Protein AF-A0A7V7MNS9-F1 (afdb_monomer_lite)

Radius of gyration: 26.54 Å; chains: 1; bounding box: 50×51×73 Å

Secondary structure (DSSP, 8-state):
--EEEEESS--HHHHHHHHHHHHHTTTS--EEEEE-TT---TT--TT-EEBS--GGGTSB--EE-TTS-EE-HHHHHHHH-S-TT--HHHHHHHHHHHHHHHHHHHHHHHHSSGGGG---GGG-TTHHHHHHHHHHHH-SSHHHHHHHHHHHHHHHHHHHHHHHHHHHHHHH--EETTTEEEES---STTHHHHHHHTT-SEEEEEETTEEEEEE-SS----HHHHHTTT---TT-EE-TTSSEEEE-BTTB--SS--SS-HHHHHHHHHHHHHHHHHHHHHHHHHHTT-

Foldseek 3Di:
DAEEEEEPPDALLQLVQVLLVCVLPVVDDYHYDYDHLPAQCPVHDPRYEYACHCNVVRYQHWDADPVRQIFGSNRCCLPPVRDPPDDPVRNVLVCQQCVVVRVLRSCCVRPVDNPPVPPDCPPCSVPLRVVLVVLVVVDPDVVSSSVVSSVVSVVSSVVSVLVVVLLVVLVVWDDDPQAETEEADDPRPCNVVNVVVVPHQKYWYHHPQKTWIFGDPPDQDALCVQPVVPDPDPQWDGDPSRGMIMNADPVGGHPHHDPDDSVNSRVSNVVSVVVVVVVVVVVVVVVVVD

pLDDT: mean 88.64, std 13.24, range [38.62, 98.25]

Sequence (290 aa):
MPNLYTHLDLDVDAAASIWLWQYLYSSQDWNVQLVPATWPGEEMRNDDMAIELEAEGKGIRARRNPDGTILSCFRIILNEWMPRDLNRLEHDRIYRMVGPIADLLDAQRRDGNLSRLGFPPRYGIYGLSGTFLALKKTAESETELLLEFERILDGFLHLAELSTEVHRLAEEVQFLGHQVAIISDQDNPGLHRAIFRRGAKFLVFKDGNNLGVLREARERKHLGELLSPRIEEEGWFFHPRGHLAARGTRRAPARTESRYTPLQLAEILQGALEEHVEEADYEVRSFIRH

Structure (mmCIF, N/CA/C/O backbone):
data_AF-A0A7V7MNS9-F1
#
_entry.id   AF-A0A7V7MNS9-F1
#
loop_
_atom_site.group_PDB
_atom_site.id
_atom_site.type_symbol
_atom_site.label_atom_id
_atom_site.label_alt_id
_atom_site.label_comp_id
_atom_site.label_asym_id
_atom_site.label_entity_id
_atom_site.label_seq_id
_atom_site.pdbx_PDB_ins_code
_atom_site.Cartn_x
_atom_site.Cartn_y
_atom_site.Cartn_z
_atom_site.occupancy
_atom_site.B_iso_or_equiv
_atom_site.auth_seq_id
_atom_site.auth_comp_id
_atom_site.auth_asym_id
_atom_site.auth_atom_id
_atom_site.pdbx_PDB_model_num
ATOM 1 N N . MET A 1 1 ? 10.034 -17.471 -26.516 1.00 86.50 1 MET A N 1
ATOM 2 C CA . MET A 1 1 ? 10.218 -16.615 -25.336 1.00 86.50 1 MET A CA 1
ATOM 3 C C . MET A 1 1 ? 10.704 -15.267 -25.837 1.00 86.50 1 MET A C 1
ATOM 5 O O . MET A 1 1 ? 11.767 -15.259 -26.461 1.00 86.50 1 MET A O 1
ATOM 9 N N . PRO A 1 2 ? 9.895 -14.202 -25.740 1.00 95.06 2 PRO A N 1
ATOM 10 C CA . PRO A 1 2 ? 10.339 -12.841 -26.026 1.00 95.06 2 PRO A CA 1
ATOM 11 C C . PRO A 1 2 ? 11.401 -12.384 -25.013 1.00 95.06 2 PRO A C 1
ATOM 13 O O . PRO A 1 2 ? 11.449 -12.868 -23.879 1.00 95.06 2 PRO A O 1
ATOM 16 N N . ASN A 1 3 ? 12.281 -11.483 -25.442 1.00 97.00 3 ASN A N 1
ATOM 17 C CA . ASN A 1 3 ? 13.319 -10.886 -24.609 1.00 97.00 3 ASN A CA 1
ATOM 18 C C . ASN A 1 3 ? 12.883 -9.502 -24.121 1.00 97.00 3 ASN A C 1
ATOM 20 O O . ASN A 1 3 ? 12.277 -8.726 -24.862 1.00 97.00 3 ASN A O 1
ATOM 24 N N . LEU A 1 4 ? 13.256 -9.181 -22.886 1.00 97.19 4 LEU A N 1
ATOM 25 C CA . LEU A 1 4 ? 13.114 -7.859 -22.299 1.00 97.19 4 LEU A CA 1
ATOM 26 C C . LEU A 1 4 ? 14.505 -7.287 -22.029 1.00 97.19 4 LEU A C 1
ATOM 28 O O . LEU A 1 4 ? 15.204 -7.710 -21.112 1.00 97.19 4 LEU A O 1
ATOM 32 N N . TYR A 1 5 ? 14.926 -6.346 -22.861 1.00 97.88 5 TYR A N 1
ATOM 33 C CA . TYR A 1 5 ? 16.234 -5.716 -22.782 1.00 97.88 5 TYR A CA 1
ATOM 34 C C . TYR A 1 5 ? 16.204 -4.525 -21.827 1.00 97.88 5 TYR A C 1
ATOM 36 O O . TYR A 1 5 ? 15.281 -3.718 -21.866 1.00 97.88 5 TYR A O 1
ATOM 44 N N . THR A 1 6 ? 17.230 -4.374 -21.001 1.00 97.81 6 THR A N 1
ATOM 45 C CA . THR A 1 6 ? 17.409 -3.215 -20.117 1.00 97.81 6 THR A CA 1
ATOM 46 C C . THR A 1 6 ? 18.898 -2.937 -19.908 1.00 97.81 6 THR A C 1
ATOM 48 O O . THR A 1 6 ? 19.746 -3.732 -20.323 1.00 97.81 6 THR A O 1
ATOM 51 N N . HIS A 1 7 ? 19.254 -1.794 -19.327 1.00 96.69 7 HIS A N 1
ATOM 52 C CA . HIS A 1 7 ? 20.656 -1.414 -19.216 1.00 96.69 7 HIS A CA 1
ATOM 53 C C . HIS A 1 7 ? 21.405 -2.194 -18.119 1.00 96.69 7 HIS A C 1
ATOM 55 O O . HIS A 1 7 ? 20.856 -2.548 -17.077 1.00 96.69 7 HIS A O 1
ATOM 61 N N . LEU A 1 8 ? 22.705 -2.408 -18.335 1.00 94.38 8 LEU A N 1
ATOM 62 C CA . LEU A 1 8 ? 23.656 -2.785 -17.288 1.00 94.38 8 LEU A CA 1
ATOM 63 C C . LEU A 1 8 ? 23.651 -1.726 -16.174 1.00 94.38 8 LEU A C 1
ATOM 65 O O . LEU A 1 8 ? 23.449 -0.544 -16.453 1.00 94.38 8 LEU A O 1
ATOM 69 N N . ASP A 1 9 ? 23.936 -2.141 -14.936 1.00 92.88 9 ASP A N 1
ATOM 70 C CA . ASP A 1 9 ? 23.881 -1.291 -13.735 1.00 92.88 9 ASP A CA 1
ATOM 71 C C . ASP A 1 9 ? 22.453 -0.816 -13.401 1.00 92.88 9 ASP A C 1
ATOM 73 O O . ASP A 1 9 ? 22.198 0.378 -13.261 1.00 92.88 9 ASP A O 1
ATOM 77 N N . LEU A 1 10 ? 21.524 -1.768 -13.248 1.00 95.44 10 LEU A N 1
ATOM 78 C CA . LEU A 1 10 ? 20.095 -1.531 -12.997 1.00 95.44 10 LEU A CA 1
ATOM 79 C C . LEU A 1 10 ? 19.839 -0.445 -11.946 1.00 95.44 10 LEU A C 1
ATOM 81 O O . LEU A 1 10 ? 20.392 -0.490 -10.841 1.00 95.44 10 LEU A O 1
ATOM 85 N N . ASP A 1 11 ? 18.968 0.507 -12.264 1.00 93.75 11 ASP A N 1
ATOM 86 C CA . ASP A 1 11 ? 18.413 1.428 -11.281 1.00 93.75 11 ASP A CA 1
ATOM 87 C C . ASP A 1 11 ? 16.990 1.015 -10.870 1.00 93.75 11 ASP A C 1
ATOM 89 O O . ASP A 1 11 ? 16.413 0.053 -11.383 1.00 93.75 11 ASP A O 1
ATOM 93 N N . VAL A 1 12 ? 16.435 1.726 -9.888 1.00 94.06 12 VAL A N 1
ATOM 94 C CA . VAL A 1 12 ? 15.109 1.415 -9.341 1.00 94.06 12 VAL A CA 1
ATOM 95 C C . VAL A 1 12 ? 13.988 1.605 -10.373 1.00 94.06 12 VAL A C 1
ATOM 97 O O . VAL A 1 12 ? 12.980 0.909 -10.295 1.00 94.06 12 VAL A O 1
ATOM 100 N N . ASP A 1 13 ? 14.149 2.522 -11.334 1.00 95.31 13 ASP A N 1
ATOM 101 C CA . ASP A 1 13 ? 13.153 2.786 -12.377 1.00 95.31 13 ASP A CA 1
ATOM 102 C C . ASP A 1 13 ? 13.175 1.667 -13.420 1.00 95.31 13 ASP A C 1
ATOM 104 O O . ASP A 1 13 ? 12.124 1.116 -13.743 1.00 95.31 13 ASP A O 1
ATOM 108 N N . ALA A 1 14 ? 14.365 1.251 -13.863 1.00 97.00 14 ALA A N 1
ATOM 109 C CA . ALA A 1 14 ? 14.544 0.100 -14.740 1.00 97.00 14 ALA A CA 1
ATOM 110 C C . ALA A 1 14 ? 13.952 -1.171 -14.113 1.00 97.00 14 ALA A C 1
ATOM 112 O O . ALA A 1 14 ? 13.082 -1.800 -14.712 1.00 97.00 14 ALA A O 1
ATOM 113 N N . ALA A 1 15 ? 14.334 -1.503 -12.875 1.00 97.38 15 ALA A N 1
ATOM 114 C CA . ALA A 1 15 ? 13.847 -2.700 -12.189 1.00 97.38 15 ALA A CA 1
ATOM 115 C C . ALA A 1 15 ? 12.322 -2.689 -11.974 1.00 97.38 15 ALA A C 1
ATOM 117 O O . ALA A 1 15 ? 11.645 -3.676 -12.260 1.00 97.38 15 ALA A O 1
ATOM 118 N N . ALA A 1 16 ? 11.753 -1.561 -11.536 1.00 97.12 16 ALA A N 1
ATOM 119 C CA . ALA A 1 16 ? 10.305 -1.440 -11.377 1.00 97.12 16 ALA A CA 1
ATOM 120 C C . ALA A 1 16 ? 9.562 -1.502 -12.722 1.00 97.12 16 ALA A C 1
ATOM 122 O O . ALA A 1 16 ? 8.454 -2.032 -12.791 1.00 97.12 16 ALA A O 1
ATOM 123 N N . SER A 1 17 ? 10.153 -0.966 -13.791 1.00 98.12 17 SER A N 1
ATOM 124 C CA . SER A 1 17 ? 9.568 -0.982 -15.134 1.00 98.12 17 SER A CA 1
ATOM 125 C C . SER A 1 17 ? 9.550 -2.386 -15.740 1.00 98.12 17 SER A C 1
ATOM 127 O O . SER A 1 17 ? 8.572 -2.744 -16.394 1.00 98.12 17 SER A O 1
ATOM 129 N N . ILE A 1 18 ? 10.588 -3.192 -15.485 1.00 97.88 18 ILE A N 1
ATOM 130 C CA . ILE A 1 18 ? 10.636 -4.618 -15.849 1.00 97.88 18 ILE A CA 1
ATOM 131 C C . ILE A 1 18 ? 9.490 -5.366 -15.163 1.00 97.88 18 ILE A C 1
ATOM 133 O O . ILE A 1 18 ? 8.687 -6.001 -15.847 1.00 97.88 18 ILE A O 1
ATOM 137 N N . TRP A 1 19 ? 9.358 -5.199 -13.842 1.00 97.50 19 TRP A N 1
ATOM 138 C CA . TRP A 1 19 ? 8.269 -5.800 -13.068 1.00 97.50 19 TRP A CA 1
ATOM 139 C C . TRP A 1 19 ? 6.892 -5.387 -13.600 1.00 97.50 19 TRP A C 1
ATOM 141 O O . TRP A 1 19 ? 6.035 -6.238 -13.825 1.00 97.50 19 TRP A O 1
ATOM 151 N N . LEU A 1 20 ? 6.670 -4.091 -13.861 1.00 97.75 20 LEU A N 1
ATOM 152 C CA . LEU A 1 20 ? 5.386 -3.612 -14.381 1.00 97.75 20 LEU A CA 1
ATOM 153 C C . LEU A 1 20 ? 5.070 -4.232 -15.744 1.00 97.75 20 LEU A C 1
ATOM 155 O O . LEU A 1 20 ? 3.927 -4.611 -15.997 1.00 97.75 20 LEU A O 1
ATOM 159 N N . TRP A 1 21 ? 6.070 -4.339 -16.618 1.00 97.69 21 TRP A N 1
ATOM 160 C CA . TRP A 1 21 ? 5.899 -4.963 -17.922 1.00 97.69 21 TRP A CA 1
ATOM 161 C C . TRP A 1 21 ? 5.505 -6.436 -17.786 1.00 97.69 21 TRP A C 1
ATOM 163 O O . TRP A 1 21 ? 4.497 -6.860 -18.350 1.00 97.69 21 TRP A O 1
ATOM 173 N N . GLN A 1 22 ? 6.241 -7.206 -16.987 1.00 95.81 22 GLN A N 1
ATOM 174 C CA . GLN A 1 22 ? 5.926 -8.613 -16.731 1.00 95.81 22 GLN A CA 1
ATOM 175 C C . GLN A 1 22 ? 4.551 -8.783 -16.075 1.00 95.81 22 GLN A C 1
ATOM 177 O O . GLN A 1 22 ? 3.816 -9.695 -16.437 1.00 95.81 22 GLN A O 1
ATOM 182 N N . TYR A 1 23 ? 4.159 -7.883 -15.172 1.00 94.81 23 TYR A N 1
ATOM 183 C CA . TYR A 1 23 ? 2.835 -7.886 -14.556 1.00 94.81 23 TYR A CA 1
ATOM 184 C C . TYR A 1 23 ? 1.716 -7.671 -15.592 1.00 94.81 23 TYR A C 1
ATOM 186 O O . TYR A 1 23 ? 0.759 -8.448 -15.650 1.00 94.81 23 TYR A O 1
ATOM 194 N N . LEU A 1 24 ? 1.849 -6.651 -16.449 1.00 95.12 24 LEU A N 1
ATOM 195 C CA . LEU A 1 24 ? 0.867 -6.326 -17.493 1.00 95.12 24 LEU A CA 1
ATOM 196 C C . LEU A 1 24 ? 0.778 -7.402 -18.584 1.00 95.12 24 LEU A C 1
ATOM 198 O O . LEU A 1 24 ? -0.301 -7.648 -19.118 1.00 95.12 24 LEU A O 1
ATOM 202 N N . TYR A 1 25 ? 1.901 -8.047 -18.899 1.00 94.69 25 TYR A N 1
ATOM 203 C CA . TYR A 1 25 ? 2.032 -9.033 -19.971 1.00 94.69 25 TYR A CA 1
ATOM 204 C C . TYR A 1 25 ? 2.322 -10.445 -19.440 1.00 94.69 25 TYR A C 1
ATOM 206 O O . TYR A 1 25 ? 2.969 -11.238 -20.120 1.00 94.69 25 TYR A O 1
ATOM 214 N N . SER A 1 26 ? 1.799 -10.778 -18.256 1.00 88.06 26 SER A N 1
ATOM 215 C CA . SER A 1 26 ? 2.077 -12.017 -17.497 1.00 88.06 26 SER A CA 1
ATOM 216 C C . SER A 1 26 ? 1.737 -13.329 -18.210 1.00 88.06 26 SER A C 1
ATOM 218 O O . SER A 1 26 ? 2.199 -14.396 -17.815 1.00 88.06 26 SER A O 1
ATOM 220 N N . SER A 1 27 ? 0.949 -13.271 -19.286 1.00 82.31 27 SER A N 1
ATOM 221 C CA . SER A 1 27 ? 0.712 -14.418 -20.174 1.00 82.31 27 SER A CA 1
ATOM 222 C C . SER A 1 27 ? 1.949 -14.843 -20.980 1.00 82.31 27 SER A C 1
ATOM 224 O O . SER A 1 27 ? 1.953 -15.923 -21.572 1.00 82.31 27 SER A O 1
ATOM 226 N N . GLN A 1 28 ? 2.984 -14.002 -21.021 1.00 83.94 28 GLN A N 1
ATOM 227 C CA . GLN A 1 28 ? 4.230 -14.240 -21.731 1.00 83.94 28 GLN A CA 1
ATOM 228 C C . GLN A 1 28 ? 5.366 -14.442 -20.732 1.00 83.94 28 GLN A C 1
ATOM 230 O O . GLN A 1 28 ? 5.512 -13.688 -19.773 1.00 83.94 28 GLN A O 1
ATOM 235 N N . ASP A 1 29 ? 6.191 -15.451 -20.989 1.00 90.06 29 ASP A N 1
ATOM 236 C CA . ASP A 1 29 ? 7.439 -15.649 -20.260 1.00 90.06 29 ASP A CA 1
ATOM 237 C C . ASP A 1 29 ? 8.503 -14.721 -20.867 1.00 90.06 29 ASP A C 1
ATOM 239 O O . ASP A 1 29 ? 8.794 -14.817 -22.064 1.00 90.06 29 ASP A O 1
ATOM 243 N N . TRP A 1 30 ? 9.018 -13.776 -20.081 1.00 94.56 30 TRP A N 1
ATOM 244 C CA . TRP A 1 30 ? 9.956 -12.751 -20.546 1.00 94.56 30 TRP A CA 1
ATOM 245 C C . TRP A 1 30 ? 11.368 -13.071 -20.083 1.00 94.56 30 TRP A C 1
ATOM 247 O O . TRP A 1 30 ? 11.648 -13.145 -18.889 1.00 94.56 30 TRP A O 1
ATOM 257 N N . ASN A 1 31 ? 12.287 -13.173 -21.037 1.00 95.38 31 ASN A N 1
ATOM 258 C CA . ASN A 1 31 ? 13.701 -13.341 -20.743 1.00 95.38 31 ASN A CA 1
ATOM 259 C C . ASN A 1 31 ? 14.386 -11.982 -20.574 1.00 95.38 31 ASN A C 1
ATOM 261 O O . ASN A 1 31 ? 14.599 -11.279 -21.563 1.00 95.38 31 ASN A O 1
ATOM 265 N N . VAL A 1 32 ? 14.762 -11.609 -19.352 1.00 96.69 32 VAL A N 1
ATOM 266 C CA . VAL A 1 32 ? 15.452 -10.331 -19.119 1.00 96.69 32 VAL A CA 1
ATOM 267 C C . VAL A 1 32 ? 16.900 -10.413 -19.610 1.00 96.69 32 VAL A C 1
ATOM 269 O O . VAL A 1 32 ? 17.634 -11.337 -19.261 1.00 96.69 32 VAL A O 1
ATOM 272 N N . GLN A 1 33 ? 17.315 -9.456 -20.439 1.00 97.06 33 GLN A N 1
ATOM 273 C CA . GLN A 1 33 ? 18.655 -9.363 -21.019 1.00 97.06 33 GLN A CA 1
ATOM 274 C C . GLN A 1 33 ? 19.278 -8.006 -20.684 1.00 97.06 33 GLN A C 1
ATOM 276 O O . GLN A 1 33 ? 18.722 -6.955 -21.001 1.00 97.06 33 GLN A O 1
ATOM 281 N N . LEU A 1 34 ? 20.453 -8.022 -20.054 1.00 96.62 34 LEU A N 1
ATOM 282 C CA . LEU A 1 34 ? 21.172 -6.799 -19.703 1.00 96.62 34 LEU A CA 1
ATOM 283 C C . LEU A 1 34 ? 22.148 -6.420 -20.812 1.00 96.62 34 LEU A C 1
ATOM 285 O O . LEU A 1 34 ? 22.998 -7.217 -21.206 1.00 96.62 34 LEU A O 1
ATOM 289 N N . VAL A 1 35 ? 22.052 -5.184 -21.285 1.00 97.12 35 VAL A N 1
ATOM 290 C CA . VAL A 1 35 ? 22.873 -4.647 -22.376 1.00 97.12 35 VAL A CA 1
ATOM 291 C C . VAL A 1 35 ? 23.467 -3.293 -21.990 1.00 97.12 35 VAL A C 1
ATOM 293 O O . VAL A 1 35 ? 22.966 -2.632 -21.083 1.00 97.12 35 VAL A O 1
ATOM 296 N N . PRO A 1 36 ? 24.549 -2.818 -22.627 1.00 96.56 36 PRO A N 1
ATOM 297 C CA . PRO A 1 36 ? 25.032 -1.461 -22.387 1.00 96.56 36 PRO A CA 1
ATOM 298 C C . PRO A 1 36 ? 23.930 -0.416 -22.612 1.00 96.56 36 PRO A C 1
ATOM 300 O O . PRO A 1 36 ? 23.140 -0.538 -23.542 1.00 96.56 36 PRO A O 1
ATOM 303 N N . ALA A 1 37 ? 23.915 0.664 -21.825 1.00 94.38 37 ALA A N 1
ATOM 304 C CA . ALA A 1 37 ? 22.921 1.739 -21.974 1.00 94.38 37 ALA A CA 1
ATOM 305 C C . ALA A 1 37 ? 22.940 2.425 -23.361 1.00 94.38 37 ALA A C 1
ATOM 307 O O . ALA A 1 37 ? 21.996 3.119 -23.732 1.00 94.38 37 ALA A O 1
ATOM 308 N N . THR A 1 38 ? 24.026 2.248 -24.121 1.00 94.88 38 THR A N 1
ATOM 309 C CA . THR A 1 38 ? 24.204 2.738 -25.496 1.00 94.88 38 THR A CA 1
ATOM 310 C C . THR A 1 38 ? 23.841 1.704 -26.563 1.00 94.88 38 THR A C 1
ATOM 312 O O . THR A 1 38 ? 24.161 1.908 -27.731 1.00 94.88 38 THR A O 1
ATOM 315 N N . TRP A 1 39 ? 23.260 0.566 -26.185 1.00 96.31 39 TRP A N 1
ATOM 316 C CA . TRP A 1 39 ? 22.928 -0.504 -27.117 1.00 96.31 39 TRP A CA 1
ATOM 317 C C . TRP A 1 39 ? 21.851 -0.056 -28.128 1.00 96.31 39 TRP A C 1
ATOM 319 O O . TRP A 1 39 ? 20.804 0.450 -27.711 1.00 96.31 39 TRP A O 1
ATOM 329 N N . PRO A 1 40 ? 22.081 -0.234 -29.445 1.00 95.75 40 PRO A N 1
ATOM 330 C CA . PRO A 1 40 ? 21.202 0.292 -30.495 1.00 95.75 40 PRO A CA 1
ATOM 331 C C . PRO A 1 40 ? 19.980 -0.588 -30.810 1.00 95.75 40 PRO A C 1
ATOM 333 O O . PRO A 1 40 ? 19.136 -0.200 -31.610 1.00 95.75 40 PRO A O 1
ATOM 336 N N . GLY A 1 41 ? 19.845 -1.772 -30.203 1.00 95.56 41 GLY A N 1
ATOM 337 C CA . GLY A 1 41 ? 18.707 -2.659 -30.476 1.00 95.56 41 GLY A CA 1
ATOM 338 C C . GLY A 1 41 ? 18.841 -3.491 -31.756 1.00 95.56 41 GLY A C 1
ATOM 339 O O . GLY A 1 41 ? 17.836 -3.778 -32.409 1.00 95.56 41 GLY A O 1
ATOM 340 N N . GLU A 1 42 ? 20.067 -3.846 -32.151 1.00 91.62 42 GLU A N 1
ATOM 341 C CA . GLU A 1 42 ? 20.356 -4.631 -33.366 1.00 91.62 42 GLU A CA 1
ATOM 342 C C . GLU A 1 42 ? 19.786 -6.059 -33.317 1.00 91.62 42 GLU A C 1
ATOM 344 O O . GLU A 1 42 ? 19.337 -6.574 -34.338 1.00 91.62 42 GLU A O 1
ATOM 349 N N . GLU A 1 43 ? 19.750 -6.681 -32.135 1.00 90.94 43 GLU A N 1
ATOM 350 C CA . GLU A 1 43 ? 19.296 -8.070 -31.947 1.00 90.94 43 GLU A CA 1
ATOM 351 C C . GLU A 1 43 ? 17.803 -8.186 -31.591 1.00 90.94 43 GLU A C 1
ATOM 353 O O . GLU A 1 43 ? 17.299 -9.294 -31.409 1.00 90.94 43 GLU A O 1
ATOM 358 N N . MET A 1 44 ? 17.085 -7.059 -31.494 1.00 96.31 44 MET A N 1
ATOM 359 C CA . MET A 1 44 ? 15.665 -7.057 -31.132 1.00 96.31 44 MET A CA 1
ATOM 360 C C . MET A 1 44 ? 14.806 -7.668 -32.236 1.00 96.31 44 MET A C 1
ATOM 362 O O . MET A 1 44 ? 14.806 -7.206 -33.381 1.00 96.31 44 MET A O 1
ATOM 366 N N . ARG A 1 45 ? 13.999 -8.658 -31.862 1.00 95.50 45 ARG A N 1
ATOM 367 C CA . ARG A 1 45 ? 12.886 -9.161 -32.670 1.00 95.50 45 ARG A CA 1
ATOM 368 C C . ARG A 1 45 ? 11.641 -8.298 -32.464 1.00 95.50 45 ARG A C 1
ATOM 370 O O . ARG A 1 45 ? 11.579 -7.462 -31.569 1.00 95.50 45 ARG A O 1
ATOM 377 N N . ASN A 1 46 ? 10.624 -8.523 -33.294 1.00 92.19 46 ASN A N 1
ATOM 378 C CA . ASN A 1 46 ? 9.374 -7.753 -33.263 1.00 92.19 46 ASN A CA 1
ATOM 379 C C . ASN A 1 46 ? 8.550 -7.951 -31.979 1.00 92.19 46 ASN A C 1
ATOM 381 O O . ASN A 1 46 ? 7.704 -7.118 -31.675 1.00 92.19 46 ASN A O 1
ATOM 385 N N . ASP A 1 47 ? 8.743 -9.071 -31.286 1.00 93.50 47 ASP A N 1
A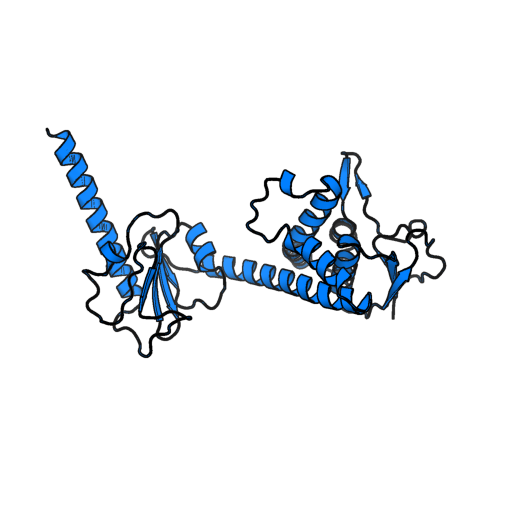TOM 386 C CA . ASP A 1 47 ? 8.088 -9.424 -30.026 1.00 93.50 47 ASP A CA 1
ATOM 387 C C . ASP A 1 47 ? 8.951 -9.120 -28.792 1.00 93.50 47 ASP A C 1
ATOM 389 O O . ASP A 1 47 ? 8.487 -9.296 -27.668 1.00 93.50 47 ASP A O 1
ATOM 393 N N . ASP A 1 48 ? 10.184 -8.650 -28.989 1.00 96.81 48 ASP A N 1
ATOM 394 C CA . ASP A 1 48 ? 11.053 -8.220 -27.901 1.00 96.81 48 ASP A CA 1
ATOM 395 C C . ASP A 1 48 ? 10.729 -6.775 -27.482 1.00 96.81 48 ASP A C 1
ATOM 397 O O . ASP A 1 48 ? 10.180 -5.984 -28.253 1.00 96.81 48 ASP A O 1
ATOM 401 N N . MET A 1 49 ? 11.111 -6.406 -26.260 1.00 97.38 49 MET A N 1
ATOM 402 C CA . MET A 1 49 ? 10.930 -5.051 -25.736 1.00 97.38 49 MET A CA 1
ATOM 403 C C . MET A 1 49 ? 12.219 -4.530 -25.105 1.00 97.38 49 MET A C 1
ATOM 405 O O . MET A 1 49 ? 12.950 -5.293 -24.482 1.00 97.38 49 MET A O 1
ATOM 409 N N . ALA A 1 50 ? 12.497 -3.233 -25.245 1.00 98.00 50 ALA A N 1
ATOM 410 C CA . ALA A 1 50 ? 13.592 -2.564 -24.546 1.00 98.00 50 ALA A CA 1
ATOM 411 C C . ALA A 1 50 ? 13.023 -1.564 -23.527 1.00 98.00 50 ALA A C 1
ATOM 413 O O . ALA A 1 50 ? 12.261 -0.673 -23.892 1.00 98.00 50 ALA A O 1
ATOM 414 N N . ILE A 1 51 ? 13.383 -1.730 -22.255 1.00 97.62 51 ILE A N 1
ATOM 415 C CA . ILE A 1 51 ? 12.862 -0.995 -21.099 1.00 97.62 51 ILE A CA 1
ATOM 416 C C . ILE A 1 51 ? 13.981 -0.182 -20.444 1.00 97.62 51 ILE A C 1
ATOM 418 O O . ILE A 1 51 ? 15.056 -0.698 -20.130 1.00 97.62 51 ILE A O 1
ATOM 422 N N . GLU A 1 52 ? 13.697 1.099 -20.223 1.00 96.56 52 GLU A N 1
ATOM 423 C CA . GLU A 1 52 ? 14.642 2.138 -19.807 1.00 96.56 52 GLU A CA 1
ATOM 424 C C . GLU A 1 52 ? 15.865 2.240 -20.738 1.00 96.56 52 GLU A C 1
ATOM 426 O O . GLU A 1 52 ? 17.011 2.439 -20.333 1.00 96.56 52 GLU A O 1
ATOM 431 N N . LEU A 1 53 ? 15.599 2.113 -22.039 1.00 96.44 53 LEU A N 1
ATOM 432 C CA . LEU A 1 53 ? 16.577 2.156 -23.122 1.00 96.44 53 LEU A CA 1
ATOM 433 C C . LEU A 1 53 ? 15.985 2.875 -24.333 1.00 96.44 53 LEU A C 1
ATOM 435 O O . LEU A 1 53 ? 14.801 2.756 -24.622 1.00 96.44 53 LEU A O 1
ATOM 439 N N . GLU A 1 54 ? 16.831 3.591 -25.076 1.00 94.12 54 GLU A N 1
ATOM 440 C CA . GLU A 1 54 ? 16.411 4.226 -26.333 1.00 94.12 54 GLU A CA 1
ATOM 441 C C . GLU A 1 54 ? 16.300 3.196 -27.468 1.00 94.12 54 GLU A C 1
ATOM 443 O O . GLU A 1 54 ? 15.317 3.190 -28.204 1.00 94.12 54 GLU A O 1
ATOM 448 N N . ALA A 1 55 ? 17.321 2.336 -27.616 1.00 95.00 55 ALA A N 1
ATOM 449 C CA . ALA A 1 55 ? 17.428 1.321 -28.672 1.00 95.00 55 ALA A CA 1
ATOM 450 C C . ALA A 1 55 ? 17.060 1.865 -30.073 1.00 95.00 55 ALA A C 1
ATOM 452 O O . ALA A 1 55 ? 16.207 1.309 -30.761 1.00 95.00 55 ALA A O 1
ATOM 453 N N . GLU A 1 56 ? 17.640 3.013 -30.449 1.00 94.00 56 GLU A N 1
ATOM 454 C CA . GLU A 1 56 ? 17.347 3.733 -31.706 1.00 94.00 56 GLU A CA 1
ATOM 455 C C . GLU A 1 56 ? 15.853 4.050 -31.925 1.00 94.00 56 GLU A C 1
ATOM 457 O O . GLU A 1 56 ? 15.347 4.046 -33.047 1.00 94.00 56 GLU A O 1
ATOM 462 N N . GLY A 1 57 ? 15.130 4.332 -30.840 1.00 93.00 57 GLY A N 1
ATOM 463 C CA . GLY A 1 57 ? 13.701 4.644 -30.857 1.00 93.00 57 GLY A CA 1
ATOM 464 C C . GLY A 1 57 ? 12.791 3.414 -30.822 1.00 93.00 57 GLY A C 1
ATOM 465 O O . GLY A 1 57 ? 11.575 3.564 -30.932 1.00 93.00 57 GLY A O 1
ATOM 466 N N . LYS A 1 58 ? 13.349 2.204 -30.672 1.00 93.56 58 LYS A N 1
ATOM 467 C CA . LYS A 1 58 ? 12.578 0.962 -30.477 1.00 93.56 58 LYS A CA 1
ATOM 468 C C . LYS A 1 58 ? 12.210 0.713 -29.013 1.00 93.56 58 LYS A C 1
ATOM 470 O O . LYS A 1 58 ? 11.341 -0.112 -28.749 1.00 93.56 58 LYS A O 1
ATOM 475 N N . GLY A 1 59 ? 12.899 1.362 -28.075 1.00 96.06 59 GLY A N 1
ATOM 476 C CA . GLY A 1 59 ? 12.706 1.159 -26.644 1.00 96.06 59 GLY A CA 1
ATOM 477 C C . GLY A 1 59 ? 11.794 2.185 -25.981 1.00 96.06 59 GLY A C 1
ATOM 478 O O . GLY A 1 59 ? 11.406 3.200 -26.561 1.00 96.06 59 GLY A O 1
ATOM 479 N N . ILE A 1 60 ? 11.463 1.901 -24.726 1.00 97.25 60 ILE A N 1
ATOM 480 C CA . ILE A 1 60 ? 10.747 2.795 -23.825 1.00 97.25 60 ILE A CA 1
ATOM 481 C C . ILE A 1 60 ? 11.776 3.392 -22.875 1.00 97.25 60 ILE A C 1
ATOM 483 O O . ILE A 1 60 ? 12.489 2.664 -22.185 1.00 97.25 60 ILE A O 1
ATOM 487 N N . ARG A 1 61 ? 11.841 4.721 -22.812 1.00 95.25 61 ARG A N 1
ATOM 488 C CA . ARG A 1 61 ? 12.765 5.438 -21.934 1.00 95.25 61 ARG A CA 1
ATOM 489 C C . ARG A 1 61 ? 12.069 6.581 -21.226 1.00 95.25 61 ARG A C 1
ATOM 491 O O . ARG A 1 61 ? 11.224 7.251 -21.820 1.00 95.25 61 ARG A O 1
ATOM 498 N N . ALA A 1 62 ? 12.475 6.841 -19.985 1.00 93.19 62 ALA A N 1
ATOM 499 C CA . ALA A 1 62 ? 12.109 8.049 -19.261 1.00 93.19 62 ALA A CA 1
ATOM 500 C C . ALA A 1 62 ? 12.281 9.310 -20.129 1.00 93.19 62 ALA A C 1
ATOM 502 O O . ALA A 1 62 ? 13.289 9.487 -20.820 1.00 93.19 62 ALA A O 1
ATOM 503 N N . ARG A 1 63 ? 11.306 10.221 -20.065 1.00 93.56 63 ARG A N 1
ATOM 504 C CA . ARG A 1 63 ? 11.258 11.406 -20.933 1.00 93.56 63 ARG A CA 1
ATOM 505 C C . ARG A 1 63 ? 10.935 12.672 -20.164 1.00 93.56 63 ARG A C 1
ATOM 507 O O . ARG A 1 63 ? 10.227 12.654 -19.158 1.00 93.56 63 ARG A O 1
ATOM 514 N N . ARG A 1 64 ? 11.421 13.799 -20.680 1.00 92.38 64 ARG A N 1
ATOM 515 C CA . ARG A 1 64 ? 11.063 15.127 -20.184 1.00 92.38 64 ARG A CA 1
ATOM 516 C C . ARG A 1 64 ? 9.988 15.738 -21.073 1.00 92.38 64 ARG A C 1
ATOM 518 O O . ARG A 1 64 ? 10.192 15.877 -22.275 1.00 92.38 64 ARG A O 1
ATOM 525 N N . ASN A 1 65 ? 8.866 16.117 -20.481 1.00 90.50 65 ASN A N 1
ATOM 526 C CA . ASN A 1 65 ? 7.785 16.796 -21.182 1.00 90.50 65 ASN A CA 1
ATOM 527 C C . ASN A 1 65 ? 8.131 18.281 -21.440 1.00 90.50 65 ASN A C 1
ATOM 529 O O . ASN A 1 65 ? 9.007 18.839 -20.768 1.00 90.50 65 ASN A O 1
ATOM 533 N N . PRO A 1 66 ? 7.426 18.956 -22.372 1.00 92.00 66 PRO A N 1
ATOM 534 C CA . PRO A 1 66 ? 7.655 20.372 -22.685 1.00 92.00 66 PRO A CA 1
ATOM 535 C C . PRO A 1 66 ? 7.476 21.329 -21.498 1.00 92.00 66 PRO A C 1
ATOM 537 O O . PRO A 1 66 ? 8.125 22.369 -21.442 1.00 92.00 66 PRO A O 1
ATOM 540 N N . ASP A 1 67 ? 6.625 20.971 -20.535 1.00 88.50 67 ASP A N 1
ATOM 541 C CA . ASP A 1 67 ? 6.408 21.724 -19.291 1.00 88.50 67 ASP A CA 1
ATOM 542 C C . ASP A 1 67 ? 7.545 21.546 -18.262 1.00 88.50 67 ASP A C 1
ATOM 544 O O . ASP A 1 67 ? 7.510 22.115 -17.171 1.00 88.50 67 ASP A O 1
ATOM 548 N N . GLY A 1 68 ? 8.569 20.760 -18.606 1.00 86.25 68 GLY A N 1
ATOM 549 C CA . GLY A 1 68 ? 9.728 20.478 -17.773 1.00 86.25 68 GLY A CA 1
ATOM 550 C C . GLY A 1 68 ? 9.541 19.316 -16.800 1.00 86.25 68 GLY A C 1
ATOM 551 O O . GLY A 1 68 ? 10.527 18.959 -16.142 1.00 86.25 68 GLY A O 1
ATOM 552 N N . THR A 1 69 ? 8.346 18.714 -16.725 1.00 86.38 69 THR A N 1
ATOM 553 C CA . THR A 1 69 ? 8.095 17.504 -15.927 1.00 86.38 69 THR A CA 1
ATOM 554 C C . THR A 1 69 ? 8.888 16.321 -16.478 1.00 86.38 69 THR A C 1
ATOM 556 O O . THR A 1 69 ? 9.116 16.214 -17.683 1.00 86.38 69 THR A O 1
ATOM 559 N N . ILE A 1 70 ? 9.363 15.448 -15.589 1.00 88.38 70 ILE A N 1
ATOM 560 C CA . ILE A 1 70 ? 10.120 14.246 -15.951 1.00 88.38 70 ILE A CA 1
ATOM 561 C C . ILE A 1 70 ? 9.246 13.045 -15.615 1.00 88.38 70 ILE A C 1
ATOM 563 O O . ILE A 1 70 ? 8.818 12.911 -14.470 1.00 88.38 70 ILE A O 1
ATOM 567 N N . LEU A 1 71 ? 8.987 12.205 -16.614 1.00 94.00 71 LEU A N 1
ATOM 568 C CA . LEU A 1 71 ? 8.299 10.931 -16.455 1.00 94.00 71 LEU A CA 1
ATOM 569 C C . LEU A 1 71 ? 9.341 9.813 -16.423 1.00 94.00 71 LEU A C 1
ATOM 571 O O . LEU A 1 71 ? 10.199 9.736 -17.305 1.00 94.00 71 LEU A O 1
ATOM 575 N N . SER A 1 72 ? 9.245 8.965 -15.411 1.00 95.62 72 SER A N 1
ATOM 576 C CA . SER A 1 72 ? 9.909 7.667 -15.316 1.00 95.62 72 SER A CA 1
ATOM 577 C C . SER A 1 72 ? 9.502 6.750 -16.469 1.00 95.62 72 SER A C 1
ATOM 579 O O . SER A 1 72 ? 8.433 6.921 -17.069 1.00 95.62 72 SER A O 1
ATOM 581 N N . CYS A 1 73 ? 10.335 5.754 -16.774 1.00 97.38 73 CYS A N 1
ATOM 582 C CA . CYS A 1 73 ? 9.950 4.710 -17.727 1.00 97.38 73 CYS A CA 1
ATOM 583 C C . CYS A 1 73 ? 8.681 4.003 -17.259 1.00 97.38 73 CYS A C 1
ATOM 585 O O . CYS A 1 73 ? 7.757 3.792 -18.045 1.00 97.38 73 CYS A O 1
ATOM 587 N N . PHE A 1 74 ? 8.593 3.751 -15.954 1.00 97.50 74 PHE A N 1
ATOM 588 C CA . PHE A 1 74 ? 7.438 3.136 -15.322 1.00 97.50 74 PHE A CA 1
ATOM 589 C C . PHE A 1 74 ? 6.141 3.885 -15.642 1.00 97.50 74 PHE A C 1
ATOM 591 O O . PHE A 1 74 ? 5.143 3.290 -16.056 1.00 97.50 74 PHE A O 1
ATOM 598 N N . ARG A 1 75 ? 6.150 5.217 -15.497 1.00 96.94 75 ARG A N 1
ATOM 599 C CA . ARG A 1 75 ? 4.996 6.061 -15.819 1.00 96.94 75 ARG A CA 1
ATOM 600 C C . ARG A 1 75 ? 4.615 5.980 -17.292 1.00 96.94 75 ARG A C 1
ATOM 602 O O . ARG A 1 75 ? 3.429 5.974 -17.610 1.00 96.94 75 ARG A O 1
ATOM 609 N N . ILE A 1 76 ? 5.600 5.964 -18.185 1.00 97.50 76 ILE A N 1
ATOM 610 C CA . ILE A 1 76 ? 5.352 5.897 -19.629 1.00 97.50 76 ILE A CA 1
ATOM 611 C C . ILE A 1 76 ? 4.703 4.561 -19.983 1.00 97.50 76 ILE A C 1
ATOM 613 O O . ILE A 1 76 ? 3.711 4.555 -20.708 1.00 97.50 76 ILE A O 1
ATOM 617 N N . ILE A 1 77 ? 5.184 3.450 -19.416 1.00 97.81 77 ILE A N 1
ATOM 618 C CA . ILE A 1 77 ? 4.556 2.134 -19.597 1.00 97.81 77 ILE A CA 1
ATOM 619 C C . ILE A 1 77 ? 3.091 2.183 -19.150 1.00 97.81 77 ILE A C 1
ATOM 621 O O . ILE A 1 77 ? 2.201 1.800 -19.907 1.00 97.81 77 ILE A O 1
ATOM 625 N N . LEU A 1 78 ? 2.835 2.723 -17.956 1.00 96.19 78 LEU A N 1
ATOM 626 C CA . LEU A 1 78 ? 1.489 2.823 -17.393 1.00 96.19 78 LEU A CA 1
ATOM 627 C C . LEU A 1 78 ? 0.542 3.696 -18.234 1.00 96.19 78 LEU A C 1
ATOM 629 O O . LEU A 1 78 ? -0.650 3.424 -18.293 1.00 96.19 78 LEU A O 1
ATOM 633 N N . ASN A 1 79 ? 1.049 4.746 -18.879 1.00 94.94 79 ASN A N 1
ATOM 634 C CA . ASN A 1 79 ? 0.214 5.676 -19.639 1.00 94.94 79 ASN A CA 1
ATOM 635 C C . ASN A 1 79 ? 0.003 5.256 -21.101 1.00 94.94 79 ASN A C 1
ATOM 637 O O . ASN A 1 79 ? -1.033 5.576 -21.681 1.00 94.94 79 ASN A O 1
ATOM 641 N N . GLU A 1 80 ? 0.996 4.614 -21.718 1.00 95.25 80 GLU A N 1
ATOM 642 C CA . GLU A 1 80 ? 1.059 4.447 -23.180 1.00 95.25 80 GLU A CA 1
ATOM 643 C C . GLU A 1 80 ? 1.141 2.993 -23.635 1.00 95.25 80 GLU A C 1
ATOM 645 O O . GLU A 1 80 ? 0.807 2.698 -24.783 1.00 95.25 80 GLU A O 1
ATOM 650 N N . TRP A 1 81 ? 1.550 2.085 -22.748 1.00 95.88 81 TRP A N 1
ATOM 651 C CA . TRP A 1 81 ? 1.849 0.695 -23.090 1.00 95.88 81 TRP A CA 1
ATOM 652 C C . TRP A 1 81 ? 1.039 -0.315 -22.283 1.00 95.88 81 TRP A C 1
ATOM 654 O O . TRP A 1 81 ? 1.393 -1.492 -22.242 1.00 95.88 81 TRP A O 1
ATOM 664 N N . MET A 1 82 ? -0.063 0.104 -21.660 1.00 95.12 82 MET A N 1
ATOM 665 C CA . MET A 1 82 ? -1.021 -0.851 -21.110 1.00 95.12 82 MET A CA 1
ATOM 666 C C . MET A 1 82 ? -1.675 -1.673 -22.238 1.00 95.12 82 MET A C 1
ATOM 668 O O . MET A 1 82 ? -1.949 -1.120 -23.311 1.00 95.12 82 MET A O 1
ATOM 672 N N . PRO A 1 83 ? -1.948 -2.976 -22.018 1.00 94.75 83 PRO A N 1
ATOM 673 C CA . PRO A 1 83 ? -2.606 -3.811 -23.015 1.00 94.75 83 PRO A CA 1
ATOM 674 C C . PRO A 1 83 ? -3.939 -3.204 -23.473 1.00 94.75 83 PRO A C 1
ATOM 676 O O . PRO A 1 83 ? -4.753 -2.746 -22.668 1.00 94.75 83 PRO A O 1
ATOM 679 N N . ARG A 1 84 ? -4.153 -3.171 -24.793 1.00 90.69 84 ARG A N 1
ATOM 680 C CA . ARG A 1 84 ? -5.301 -2.485 -25.420 1.00 90.69 84 ARG A CA 1
ATOM 681 C C . ARG A 1 84 ? -6.635 -3.197 -25.205 1.00 90.69 84 ARG A C 1
ATOM 683 O O . ARG A 1 84 ? -7.683 -2.603 -25.435 1.00 90.69 84 ARG A O 1
ATOM 690 N N . ASP A 1 85 ? -6.583 -4.469 -24.845 1.00 92.31 85 ASP A N 1
ATOM 691 C CA . ASP A 1 85 ? -7.720 -5.335 -24.558 1.00 92.31 85 ASP A CA 1
ATOM 692 C C . ASP A 1 85 ? -8.210 -5.226 -23.107 1.00 92.31 85 ASP A C 1
ATOM 694 O O . ASP A 1 85 ? -9.295 -5.725 -22.805 1.00 92.31 85 ASP A O 1
ATOM 698 N N . LEU A 1 86 ? -7.480 -4.520 -22.231 1.00 91.81 86 LEU A N 1
ATOM 699 C CA . LEU A 1 86 ? -7.962 -4.210 -20.888 1.00 91.81 86 LEU A CA 1
ATOM 700 C C . LEU A 1 86 ? -9.223 -3.355 -20.955 1.00 91.81 86 LEU A C 1
ATOM 702 O O . LEU A 1 86 ? -9.284 -2.324 -21.634 1.00 91.81 86 LEU A O 1
ATOM 706 N N . ASN A 1 87 ? -10.232 -3.744 -20.182 1.00 93.06 87 ASN A N 1
ATOM 707 C CA . ASN A 1 87 ? -11.405 -2.901 -20.036 1.00 93.06 87 ASN A CA 1
ATOM 708 C C . ASN A 1 87 ? -11.090 -1.687 -19.139 1.00 93.06 87 ASN A C 1
ATOM 710 O O . ASN A 1 87 ? -10.127 -1.665 -18.370 1.00 93.06 87 ASN A O 1
ATOM 714 N N . ARG A 1 88 ? -11.939 -0.655 -19.200 1.00 92.12 88 ARG A N 1
ATOM 715 C CA . ARG A 1 88 ? -11.732 0.590 -18.441 1.00 92.12 88 ARG A CA 1
ATOM 716 C C . ARG A 1 88 ? -11.623 0.371 -16.924 1.00 92.12 88 ARG A C 1
ATOM 718 O O . ARG A 1 88 ? -10.858 1.070 -16.270 1.00 92.12 88 ARG A O 1
ATOM 725 N N . LEU A 1 89 ? -12.378 -0.574 -16.359 1.00 91.06 89 LEU A N 1
ATOM 726 C CA . LEU A 1 89 ? -12.344 -0.844 -14.918 1.00 91.06 89 LEU A CA 1
ATOM 727 C C . LEU A 1 89 ? -11.012 -1.473 -14.500 1.00 91.06 89 LEU A C 1
ATOM 729 O O . LEU A 1 89 ? -10.474 -1.109 -13.456 1.00 91.06 89 LEU A O 1
ATOM 733 N N . GLU A 1 90 ? -10.477 -2.384 -15.312 1.00 91.31 90 GLU A N 1
ATOM 734 C CA . GLU A 1 90 ? -9.157 -2.989 -15.104 1.00 91.31 90 GLU A CA 1
ATOM 735 C C . GLU A 1 90 ? -8.051 -1.951 -15.237 1.00 91.31 90 GLU A C 1
ATOM 737 O O . GLU A 1 90 ? -7.187 -1.865 -14.364 1.00 91.31 90 GLU A O 1
ATOM 742 N N . HIS A 1 91 ? -8.137 -1.107 -16.266 1.00 92.75 91 HIS A N 1
ATOM 743 C CA . HIS A 1 91 ? -7.218 0.006 -16.458 1.00 92.75 91 HIS A CA 1
ATOM 744 C C . HIS A 1 91 ? -7.183 0.918 -15.222 1.00 92.75 91 HIS A C 1
ATOM 746 O O . HIS A 1 91 ? -6.128 1.135 -14.624 1.00 92.75 91 HIS A O 1
ATOM 752 N N . ASP A 1 92 ? -8.348 1.390 -14.771 1.00 91.19 92 ASP A N 1
ATOM 753 C CA . ASP A 1 92 ? -8.457 2.268 -13.605 1.00 91.19 92 ASP A CA 1
ATOM 754 C C . ASP A 1 92 ? -8.011 1.571 -12.307 1.00 91.19 92 ASP A C 1
ATOM 756 O O . ASP A 1 92 ? -7.456 2.215 -11.412 1.00 91.19 92 ASP A O 1
ATOM 760 N N . ARG A 1 93 ? -8.244 0.256 -12.175 1.00 89.81 93 ARG A N 1
ATOM 761 C CA . ARG A 1 93 ? -7.774 -0.539 -11.031 1.00 89.81 93 ARG A CA 1
ATOM 762 C C . ARG A 1 93 ? -6.250 -0.589 -10.992 1.00 89.81 93 ARG A C 1
ATOM 764 O O . ARG A 1 93 ? -5.683 -0.243 -9.958 1.00 89.81 93 ARG A O 1
ATOM 771 N N . ILE A 1 94 ? -5.603 -0.978 -12.090 1.00 92.06 94 ILE A N 1
ATOM 772 C CA . ILE A 1 94 ? -4.139 -1.053 -12.179 1.00 92.06 94 ILE A CA 1
ATOM 773 C C . ILE A 1 94 ? -3.545 0.325 -11.899 1.00 92.06 94 ILE A C 1
ATOM 775 O O . ILE A 1 94 ? -2.695 0.452 -11.019 1.00 92.06 94 ILE A O 1
ATOM 779 N N . TYR A 1 95 ? -4.063 1.371 -12.547 1.00 92.38 95 TYR A N 1
ATOM 780 C CA . TYR A 1 95 ? -3.582 2.736 -12.354 1.00 92.38 95 TYR A CA 1
ATOM 781 C C . TYR A 1 95 ? -3.655 3.182 -10.887 1.00 92.38 95 TYR A C 1
ATOM 783 O O . TYR A 1 95 ? -2.712 3.779 -10.374 1.00 92.38 95 TYR A O 1
ATOM 791 N N . ARG A 1 96 ? -4.738 2.859 -10.165 1.00 87.19 96 ARG A N 1
ATOM 792 C CA . ARG A 1 96 ? -4.836 3.148 -8.722 1.00 87.19 96 ARG A CA 1
ATOM 793 C C . ARG A 1 96 ? -3.847 2.345 -7.880 1.00 87.19 96 ARG A C 1
ATOM 795 O O . ARG A 1 96 ? -3.368 2.861 -6.874 1.00 87.19 96 ARG A O 1
ATOM 802 N N . MET A 1 97 ? -3.579 1.098 -8.256 1.00 87.56 97 MET A N 1
ATOM 803 C CA . MET A 1 97 ? -2.720 0.195 -7.491 1.00 87.56 97 MET A CA 1
ATOM 804 C C . MET A 1 97 ? -1.236 0.537 -7.648 1.00 87.56 97 MET A C 1
ATOM 806 O O . MET A 1 97 ? -0.528 0.619 -6.647 1.00 87.56 97 MET A O 1
ATOM 810 N N . VAL A 1 98 ? -0.775 0.791 -8.876 1.00 91.44 98 VAL A N 1
ATOM 811 C CA . VAL A 1 98 ? 0.649 1.044 -9.162 1.00 91.44 98 VAL A CA 1
ATOM 812 C C . VAL A 1 98 ? 0.991 2.521 -9.374 1.00 91.44 98 VAL A C 1
ATOM 814 O O . VAL A 1 98 ? 2.161 2.894 -9.358 1.00 91.44 98 VAL A O 1
ATOM 817 N N . GLY A 1 99 ? -0.011 3.393 -9.513 1.00 90.00 99 GLY A N 1
ATOM 818 C CA . GLY A 1 99 ? 0.170 4.840 -9.668 1.00 90.00 99 GLY A CA 1
ATOM 819 C C . GLY A 1 99 ? 1.049 5.491 -8.591 1.00 90.00 99 GLY A C 1
ATOM 820 O O . GLY A 1 99 ? 1.924 6.274 -8.956 1.00 90.00 99 GLY A O 1
ATOM 821 N N . PRO A 1 100 ? 0.919 5.137 -7.295 1.00 86.44 100 PRO A N 1
ATOM 822 C CA . PRO A 1 100 ? 1.810 5.656 -6.258 1.00 86.44 100 PRO A CA 1
ATOM 823 C C . PRO A 1 100 ? 3.293 5.291 -6.449 1.00 86.44 100 PRO A C 1
ATOM 825 O O . PRO A 1 100 ? 4.161 6.065 -6.051 1.00 86.44 100 PRO A O 1
ATOM 828 N N . ILE A 1 101 ? 3.600 4.137 -7.061 1.00 89.31 101 ILE A N 1
ATOM 829 C CA . ILE A 1 101 ? 4.980 3.748 -7.406 1.00 89.31 101 ILE A CA 1
ATOM 830 C C . ILE A 1 101 ? 5.493 4.660 -8.523 1.00 89.31 101 ILE A C 1
ATOM 832 O O . ILE A 1 101 ? 6.586 5.212 -8.419 1.00 89.31 101 ILE A O 1
ATOM 836 N N . ALA A 1 102 ? 4.673 4.893 -9.547 1.00 91.50 102 ALA A N 1
ATOM 837 C CA . ALA A 1 102 ? 5.005 5.812 -10.627 1.00 91.50 102 ALA A CA 1
ATOM 838 C C . ALA A 1 102 ? 5.237 7.249 -10.110 1.00 91.50 102 ALA A C 1
ATOM 840 O O . ALA A 1 102 ? 6.208 7.895 -10.498 1.00 91.50 102 ALA A O 1
ATOM 841 N N . ASP A 1 103 ? 4.395 7.734 -9.184 1.00 87.12 103 ASP A N 1
ATOM 842 C CA . ASP A 1 103 ? 4.537 9.069 -8.579 1.00 87.12 103 ASP A CA 1
ATOM 843 C C . ASP A 1 103 ? 5.877 9.196 -7.843 1.00 87.12 103 ASP A C 1
ATOM 845 O O . ASP A 1 103 ? 6.537 10.234 -7.917 1.00 87.12 103 ASP A O 1
ATOM 849 N N . LEU A 1 104 ? 6.288 8.130 -7.150 1.00 84.50 104 LEU A N 1
ATOM 850 C CA . LEU A 1 104 ? 7.552 8.058 -6.423 1.00 84.50 104 LEU A CA 1
ATOM 851 C C . LEU A 1 104 ? 8.764 8.097 -7.366 1.00 84.50 104 LEU A C 1
ATOM 853 O O . LEU A 1 104 ? 9.721 8.827 -7.099 1.00 84.50 104 LEU A O 1
ATOM 857 N N . LEU A 1 105 ? 8.727 7.333 -8.459 1.00 89.44 105 LEU A N 1
ATOM 858 C CA . LEU A 1 105 ? 9.815 7.274 -9.438 1.00 89.44 105 LEU A CA 1
ATOM 859 C C . LEU A 1 105 ? 9.968 8.606 -10.193 1.00 89.44 105 LEU A C 1
ATOM 861 O O . LEU A 1 105 ? 11.083 9.124 -10.311 1.00 89.44 105 LEU A O 1
ATOM 865 N N . ASP A 1 106 ? 8.855 9.217 -10.613 1.00 89.25 106 ASP A N 1
ATOM 866 C CA . ASP A 1 106 ? 8.832 10.547 -11.243 1.00 89.25 106 ASP A CA 1
ATOM 867 C C . ASP A 1 106 ? 9.430 11.611 -10.301 1.00 89.25 106 ASP A C 1
ATOM 869 O O . ASP A 1 106 ? 10.287 12.418 -10.680 1.00 89.25 106 ASP A O 1
ATOM 873 N N . ALA A 1 107 ? 9.012 11.580 -9.034 1.00 81.88 107 ALA A N 1
ATOM 874 C CA . ALA A 1 107 ? 9.508 12.447 -7.972 1.00 81.88 107 ALA A CA 1
ATOM 875 C C . ALA A 1 107 ? 11.021 12.311 -7.741 1.00 81.88 107 ALA A C 1
ATOM 877 O O . ALA A 1 107 ? 11.729 13.319 -7.643 1.00 81.88 107 ALA A O 1
ATOM 878 N N . GLN A 1 108 ? 11.530 11.078 -7.665 1.00 79.19 108 GLN A N 1
ATOM 879 C CA . GLN A 1 108 ? 12.955 10.814 -7.470 1.00 79.19 108 GLN A CA 1
ATOM 880 C C . GLN A 1 108 ? 13.786 11.379 -8.625 1.00 79.19 108 GLN A C 1
ATOM 882 O O . GLN A 1 108 ? 14.812 12.019 -8.380 1.00 79.19 108 GLN A O 1
ATOM 887 N N . ARG A 1 109 ? 13.328 11.191 -9.868 1.00 79.12 109 ARG A N 1
ATOM 888 C CA . ARG A 1 109 ? 14.003 11.723 -11.058 1.00 79.12 109 ARG A CA 1
ATOM 889 C C . ARG A 1 109 ? 14.015 13.245 -11.102 1.00 79.12 109 ARG A C 1
ATOM 891 O O . ARG A 1 109 ? 15.019 13.827 -11.506 1.00 79.12 109 ARG A O 1
ATOM 898 N N . ARG A 1 110 ? 12.923 13.899 -10.697 1.00 76.81 110 ARG A N 1
ATOM 899 C CA . ARG A 1 110 ? 12.849 15.366 -10.696 1.00 76.81 110 ARG A CA 1
ATOM 900 C C . ARG A 1 110 ? 13.743 15.990 -9.631 1.00 76.81 110 ARG A C 1
ATOM 902 O O . ARG A 1 110 ? 14.471 16.935 -9.924 1.00 76.81 110 ARG A O 1
ATOM 909 N N . ASP A 1 111 ? 13.653 15.495 -8.400 1.00 68.25 111 ASP A N 1
ATOM 910 C CA . ASP A 1 111 ? 14.151 16.237 -7.242 1.00 68.25 111 ASP A CA 1
ATOM 911 C C . ASP A 1 111 ? 15.481 15.694 -6.703 1.00 68.25 111 ASP A C 1
ATOM 913 O O . ASP A 1 111 ? 16.109 16.355 -5.871 1.00 68.25 111 ASP A O 1
ATOM 917 N N . GLY A 1 112 ? 15.909 14.492 -7.124 1.00 57.91 112 GLY A N 1
ATOM 918 C CA . GLY A 1 112 ? 17.114 13.790 -6.649 1.00 57.91 112 GLY A CA 1
ATOM 919 C C . GLY A 1 112 ? 17.111 13.456 -5.147 1.00 57.91 112 GLY A C 1
ATOM 920 O O . GLY A 1 112 ? 17.944 12.690 -4.670 1.00 57.91 112 GLY A O 1
ATOM 921 N N . ASN A 1 113 ? 16.177 14.037 -4.389 1.00 53.59 113 ASN A N 1
ATOM 922 C CA . ASN A 1 113 ? 16.022 13.946 -2.952 1.00 53.59 113 ASN A CA 1
ATOM 923 C C . ASN A 1 113 ? 14.547 14.190 -2.582 1.00 53.59 113 ASN A C 1
ATOM 925 O O . ASN A 1 113 ? 14.042 15.315 -2.606 1.00 53.59 113 ASN A O 1
ATOM 929 N N . LEU A 1 114 ? 13.864 13.110 -2.201 1.00 51.88 114 LEU A N 1
ATOM 930 C CA . LEU A 1 114 ? 12.428 13.063 -1.899 1.00 51.88 114 LEU A CA 1
ATOM 931 C C . LEU A 1 114 ? 12.019 13.909 -0.673 1.00 51.88 114 LEU A C 1
ATOM 933 O O . LEU A 1 114 ? 10.833 14.148 -0.454 1.00 51.88 114 LEU A O 1
ATOM 937 N N . SER A 1 115 ? 12.982 14.418 0.109 1.00 46.97 115 SER A N 1
ATOM 938 C CA . SER A 1 115 ? 12.731 15.299 1.262 1.00 46.97 115 SER A CA 1
ATOM 939 C C . SER A 1 115 ? 12.044 16.626 0.902 1.00 46.97 115 SER A C 1
ATOM 941 O O . SER A 1 115 ? 11.371 17.213 1.749 1.00 46.97 115 SER A O 1
ATOM 943 N N . ARG A 1 116 ? 12.164 17.094 -0.348 1.00 44.75 116 ARG A N 1
ATOM 944 C CA . ARG A 1 116 ? 11.578 18.366 -0.812 1.00 44.75 116 ARG A CA 1
ATOM 945 C C . ARG A 1 116 ? 10.085 18.305 -1.128 1.00 44.75 116 ARG A C 1
ATOM 947 O O . ARG A 1 116 ? 9.468 19.349 -1.306 1.00 44.75 116 ARG A O 1
ATOM 954 N N . LEU A 1 117 ? 9.493 17.114 -1.173 1.00 45.88 117 LEU A N 1
ATOM 955 C CA . LEU A 1 117 ? 8.133 16.935 -1.676 1.00 45.88 117 LEU A CA 1
ATOM 956 C C . LEU A 1 117 ? 7.020 17.119 -0.649 1.00 45.88 117 LEU A C 1
ATOM 958 O O . LEU A 1 117 ? 5.852 16.951 -0.983 1.00 45.88 117 LEU A O 1
ATOM 962 N N . GLY A 1 118 ? 7.349 17.426 0.608 1.00 39.94 118 GLY A N 1
ATOM 963 C CA . GLY A 1 118 ? 6.338 17.582 1.657 1.00 39.94 118 GLY A CA 1
ATOM 964 C C . GLY A 1 118 ? 5.513 16.314 1.917 1.00 39.94 118 GLY A C 1
ATOM 965 O O . GLY A 1 118 ? 4.576 16.359 2.715 1.00 39.94 118 GLY A O 1
ATOM 966 N N . PHE A 1 119 ? 5.856 15.180 1.289 1.00 39.41 119 PHE A N 1
ATOM 967 C CA . PHE A 1 119 ? 5.239 13.905 1.595 1.00 39.41 119 PHE A CA 1
ATOM 968 C C . PHE A 1 119 ? 5.591 13.564 3.042 1.00 39.41 119 PHE A C 1
ATOM 970 O O . PHE A 1 119 ? 6.775 13.464 3.384 1.00 39.41 119 PHE A O 1
ATOM 977 N N . PRO A 1 120 ? 4.596 13.396 3.931 1.00 38.62 120 PRO A N 1
ATOM 978 C CA . PRO A 1 120 ? 4.888 12.950 5.274 1.00 38.62 120 PRO A CA 1
ATOM 979 C C . PRO A 1 120 ? 5.623 11.604 5.169 1.00 38.62 120 PRO A C 1
ATOM 981 O O . PRO A 1 120 ? 5.202 10.757 4.378 1.00 38.62 120 PRO A O 1
ATOM 984 N N . PRO A 1 121 ? 6.657 11.345 5.991 1.00 42.62 121 PRO A N 1
ATOM 985 C CA . PRO A 1 121 ? 7.443 10.101 5.987 1.00 42.62 121 PRO A CA 1
ATOM 986 C C . PRO A 1 121 ? 6.628 8.843 6.364 1.00 42.62 121 PRO A C 1
ATOM 988 O O . PRO A 1 121 ? 7.176 7.797 6.689 1.00 42.62 121 PRO A O 1
ATOM 991 N N . ARG A 1 122 ? 5.295 8.932 6.333 1.00 40.19 122 ARG A N 1
ATOM 992 C CA . ARG A 1 122 ? 4.324 7.925 6.755 1.00 40.19 122 ARG A CA 1
ATOM 993 C C . ARG A 1 122 ? 4.150 6.767 5.770 1.00 40.19 122 ARG A C 1
ATOM 995 O O . ARG A 1 122 ? 3.463 5.818 6.129 1.00 40.19 122 ARG A O 1
ATOM 1002 N N . TYR A 1 123 ? 4.784 6.809 4.597 1.00 43.88 123 TYR A N 1
ATOM 1003 C CA . TYR A 1 123 ? 4.709 5.744 3.593 1.00 43.88 123 TYR A CA 1
ATOM 1004 C C . TYR A 1 123 ? 6.082 5.311 3.088 1.00 43.88 123 TYR A C 1
ATOM 1006 O O . TYR A 1 123 ? 6.295 5.317 1.893 1.00 43.88 123 TYR A O 1
ATOM 1014 N N . GLY A 1 124 ? 7.038 4.976 3.962 1.00 48.75 124 GLY A N 1
ATOM 1015 C CA . GLY A 1 124 ? 8.234 4.233 3.526 1.00 48.75 124 GLY A CA 1
ATOM 1016 C C . GLY A 1 124 ? 8.964 4.818 2.303 1.00 48.75 124 GLY A C 1
ATOM 1017 O O . GLY A 1 124 ? 9.529 4.061 1.531 1.00 48.75 124 GLY A O 1
ATOM 1018 N N . ILE A 1 125 ? 8.921 6.144 2.105 1.00 46.88 125 ILE A N 1
ATOM 1019 C CA . ILE A 1 125 ? 9.368 6.856 0.888 1.00 46.88 125 ILE A CA 1
ATOM 1020 C C . ILE A 1 125 ? 10.898 6.812 0.735 1.00 46.88 125 ILE A C 1
ATOM 1022 O O . ILE A 1 125 ? 11.420 6.877 -0.368 1.00 46.88 125 ILE A O 1
ATOM 1026 N N . TYR A 1 126 ? 11.620 6.611 1.841 1.00 52.31 126 TYR A N 1
ATOM 1027 C CA . TYR A 1 126 ? 13.046 6.250 1.846 1.00 52.31 126 TYR A CA 1
ATOM 1028 C C . TYR A 1 126 ? 13.288 4.741 1.648 1.00 52.31 126 TYR A C 1
ATOM 1030 O O . TYR A 1 126 ? 14.425 4.310 1.493 1.00 52.31 126 TYR A O 1
ATOM 1038 N N . GLY A 1 127 ? 12.217 3.949 1.685 1.00 69.06 127 GLY A N 1
ATOM 1039 C CA . GLY A 1 127 ? 12.202 2.497 1.625 1.00 69.06 127 GLY A CA 1
ATOM 1040 C C . GLY A 1 127 ? 12.486 1.990 0.226 1.00 69.06 127 GLY A C 1
ATOM 1041 O O . GLY A 1 127 ? 13.508 1.365 0.064 1.00 69.06 127 GLY A O 1
ATOM 1042 N N . LEU A 1 128 ? 11.676 2.278 -0.799 1.00 82.56 128 LEU A N 1
ATOM 1043 C CA . LEU A 1 128 ? 11.812 1.546 -2.072 1.00 82.56 128 LEU A CA 1
ATOM 1044 C C . LEU A 1 128 ? 13.206 1.683 -2.715 1.00 82.56 128 LEU A C 1
ATOM 1046 O O . LEU A 1 128 ? 13.869 0.676 -2.947 1.00 82.56 128 LEU A O 1
ATOM 1050 N N . SER A 1 129 ? 13.695 2.908 -2.927 1.00 83.75 129 SER A N 1
ATOM 1051 C CA . SER A 1 129 ? 15.016 3.141 -3.533 1.00 83.75 129 SER A CA 1
ATOM 1052 C C . SER A 1 129 ? 16.161 2.746 -2.596 1.00 83.75 129 SER A C 1
ATOM 1054 O O . SER A 1 129 ? 17.171 2.215 -3.046 1.00 83.75 129 SER A O 1
ATOM 1056 N N . GLY A 1 130 ? 16.010 2.970 -1.285 1.00 82.81 130 GLY A N 1
ATOM 1057 C CA . GLY A 1 130 ? 16.996 2.545 -0.288 1.00 82.81 130 GLY A CA 1
ATOM 1058 C C . GLY A 1 130 ? 17.090 1.021 -0.172 1.00 82.81 130 GLY A C 1
ATOM 1059 O O . GLY A 1 130 ? 18.184 0.476 -0.088 1.00 82.81 130 GLY A O 1
ATOM 1060 N N . THR A 1 131 ? 15.952 0.336 -0.232 1.00 89.38 131 THR A N 1
ATOM 1061 C CA . THR A 1 131 ? 15.816 -1.119 -0.245 1.00 89.38 131 THR A CA 1
ATOM 1062 C C . THR A 1 131 ? 16.376 -1.690 -1.535 1.00 89.38 131 THR A C 1
ATOM 1064 O O . THR A 1 131 ? 17.168 -2.619 -1.458 1.00 89.38 131 THR A O 1
ATOM 1067 N N . PHE A 1 132 ? 16.069 -1.102 -2.695 1.00 92.88 132 PHE A N 1
ATOM 1068 C CA . PHE A 1 132 ? 16.677 -1.502 -3.963 1.00 92.88 132 PHE A CA 1
ATOM 1069 C C . PHE A 1 132 ? 18.204 -1.375 -3.917 1.00 92.88 132 PHE A C 1
ATOM 1071 O O . PHE A 1 132 ? 18.913 -2.321 -4.241 1.00 92.88 132 PHE A O 1
ATOM 1078 N N . LEU A 1 133 ? 18.733 -0.238 -3.447 1.00 90.62 133 LEU A N 1
ATOM 1079 C CA . LEU A 1 133 ? 20.179 -0.049 -3.307 1.00 90.62 133 LEU A CA 1
ATOM 1080 C C . LEU A 1 133 ? 20.804 -1.028 -2.308 1.00 90.62 133 LEU A C 1
ATOM 1082 O O . LEU A 1 133 ? 21.917 -1.492 -2.542 1.00 90.62 133 LEU A O 1
ATOM 1086 N N . ALA A 1 134 ? 20.114 -1.342 -1.209 1.00 91.44 134 ALA A N 1
ATOM 1087 C CA . ALA A 1 134 ? 20.574 -2.339 -0.249 1.00 91.44 134 ALA A CA 1
ATOM 1088 C C . ALA A 1 134 ? 20.634 -3.735 -0.885 1.00 91.44 134 ALA A C 1
ATOM 1090 O O . ALA A 1 134 ? 21.679 -4.373 -0.804 1.00 91.44 134 ALA A O 1
ATOM 1091 N N . LEU A 1 135 ? 19.572 -4.154 -1.583 1.00 95.44 135 LEU A N 1
ATOM 1092 C CA . LEU A 1 135 ? 19.530 -5.418 -2.323 1.00 95.44 135 LEU A CA 1
ATOM 1093 C C . LEU A 1 135 ? 20.634 -5.478 -3.377 1.00 95.44 135 LEU A C 1
ATOM 1095 O O . LEU A 1 135 ? 21.383 -6.445 -3.420 1.00 95.44 135 LEU A O 1
ATOM 1099 N N . LYS A 1 136 ? 20.819 -4.412 -4.160 1.00 95.56 136 LYS A N 1
ATOM 1100 C CA . LYS A 1 136 ? 21.867 -4.325 -5.188 1.00 95.56 136 LYS A CA 1
ATOM 1101 C C . LYS A 1 136 ? 23.277 -4.471 -4.613 1.00 95.56 136 LYS A C 1
ATOM 1103 O O . LYS A 1 136 ? 24.195 -4.879 -5.314 1.00 95.56 136 LYS A O 1
ATOM 1108 N N . LYS A 1 137 ? 23.484 -4.116 -3.340 1.00 95.56 137 LYS A N 1
ATOM 1109 C CA . LYS A 1 137 ? 24.774 -4.291 -2.655 1.00 95.56 137 LYS A CA 1
ATOM 1110 C C . LYS A 1 137 ? 24.994 -5.693 -2.103 1.00 95.56 137 LYS A C 1
ATOM 1112 O O . LYS A 1 137 ? 26.142 -6.017 -1.810 1.00 95.56 137 LYS A O 1
ATOM 1117 N N . THR A 1 138 ? 23.938 -6.479 -1.929 1.00 96.12 138 THR A N 1
ATOM 1118 C CA . THR A 1 138 ? 24.009 -7.807 -1.310 1.00 96.12 138 THR A CA 1
ATOM 1119 C C . THR A 1 138 ? 23.721 -8.953 -2.271 1.00 96.12 138 THR A C 1
ATOM 1121 O O . THR A 1 138 ? 24.140 -10.063 -1.974 1.00 96.12 138 THR A O 1
ATOM 1124 N N . ALA A 1 139 ? 23.023 -8.703 -3.379 1.00 96.50 139 ALA A N 1
ATOM 1125 C CA . ALA A 1 139 ? 22.701 -9.711 -4.381 1.00 96.50 139 ALA A CA 1
ATOM 1126 C C . ALA A 1 139 ? 23.973 -10.242 -5.060 1.00 96.50 139 ALA A C 1
ATOM 1128 O O . ALA A 1 139 ? 24.885 -9.478 -5.386 1.00 96.50 139 ALA A O 1
ATOM 1129 N N . GLU A 1 140 ? 24.021 -11.550 -5.296 1.00 96.62 140 GLU A N 1
ATOM 1130 C CA . GLU A 1 140 ? 25.129 -12.228 -5.973 1.00 96.62 140 GLU A CA 1
ATOM 1131 C C . GLU A 1 140 ? 25.055 -12.056 -7.497 1.00 96.62 140 GLU A C 1
ATOM 1133 O O . GLU A 1 140 ? 26.062 -12.173 -8.199 1.00 96.62 140 GLU A O 1
ATOM 1138 N N . SER A 1 141 ? 23.860 -11.767 -8.019 1.00 95.88 141 SER A N 1
ATOM 1139 C CA . SER A 1 141 ? 23.603 -11.546 -9.441 1.00 95.88 141 SER A CA 1
ATOM 1140 C C . SER A 1 141 ? 22.447 -10.572 -9.673 1.00 95.88 141 SER A C 1
ATOM 1142 O O . SER A 1 141 ? 21.605 -10.358 -8.803 1.00 95.88 141 SER A O 1
ATOM 1144 N N . GLU A 1 142 ? 22.361 -10.023 -10.883 1.00 93.62 142 GLU A N 1
ATOM 1145 C CA . GLU A 1 142 ? 21.259 -9.126 -11.259 1.00 93.62 142 GLU A CA 1
ATOM 1146 C C . GLU A 1 142 ? 19.915 -9.857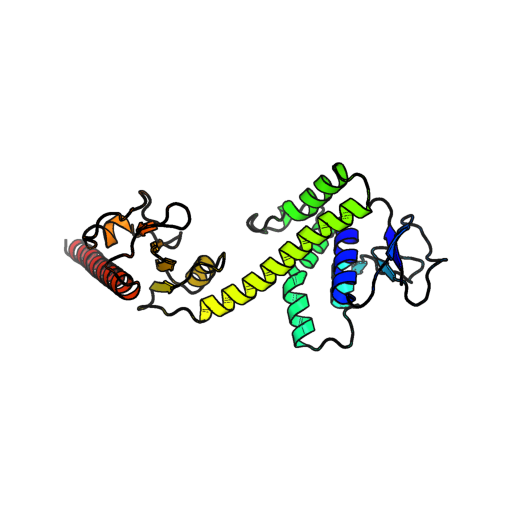 -11.371 1.00 93.62 142 GLU A C 1
ATOM 1148 O O . GLU A 1 142 ? 18.867 -9.280 -11.095 1.00 93.62 142 GLU A O 1
ATOM 1153 N N . THR A 1 143 ? 19.934 -11.149 -11.710 1.00 93.62 143 THR A N 1
ATOM 1154 C CA . THR A 1 143 ? 18.732 -11.991 -11.680 1.00 93.62 143 THR A CA 1
ATOM 1155 C C . THR A 1 143 ? 18.184 -12.109 -10.260 1.00 93.62 143 THR A C 1
ATOM 1157 O O . THR A 1 143 ? 16.984 -11.964 -10.054 1.00 93.62 143 THR A O 1
ATOM 1160 N N . GLU A 1 144 ? 19.051 -12.340 -9.271 1.00 95.81 144 GLU A N 1
ATOM 1161 C CA . GLU A 1 144 ? 18.645 -12.375 -7.862 1.00 95.81 144 GLU A CA 1
ATOM 1162 C C . GLU A 1 144 ? 18.124 -11.010 -7.394 1.00 95.81 144 GLU A C 1
ATOM 1164 O O . GLU A 1 144 ? 17.088 -10.949 -6.733 1.00 95.81 144 GLU A O 1
ATOM 1169 N N . LEU A 1 145 ? 18.793 -9.915 -7.784 1.00 97.19 145 LEU A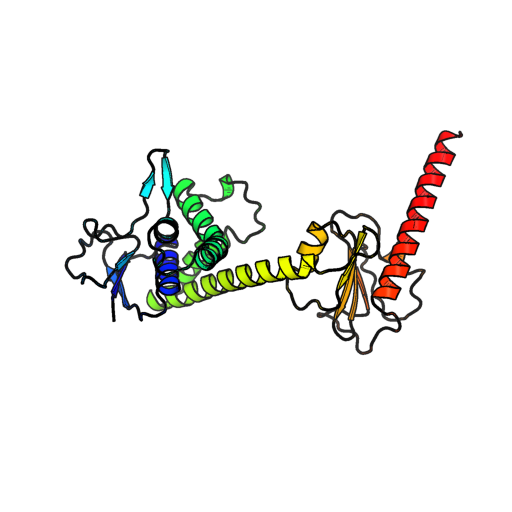 N 1
ATOM 1170 C CA . LEU A 1 145 ? 18.339 -8.556 -7.482 1.00 97.19 145 LEU A CA 1
ATOM 1171 C C . LEU A 1 145 ? 16.914 -8.309 -7.988 1.00 97.19 145 LEU A C 1
ATOM 1173 O O . LEU A 1 145 ? 16.079 -7.812 -7.230 1.00 97.19 145 LEU A O 1
ATOM 1177 N N . LEU A 1 146 ? 16.643 -8.641 -9.253 1.00 96.06 146 LEU A N 1
ATOM 1178 C CA . LEU A 1 146 ? 15.322 -8.470 -9.855 1.00 96.06 146 LEU A CA 1
ATOM 1179 C C . LEU A 1 146 ? 14.275 -9.316 -9.132 1.00 96.06 146 LEU A C 1
ATOM 1181 O O . LEU A 1 146 ? 13.278 -8.760 -8.686 1.00 96.06 146 LEU A O 1
ATOM 1185 N N . LEU A 1 147 ? 14.540 -10.605 -8.907 1.00 95.31 147 LEU A N 1
ATOM 1186 C CA . LEU A 1 147 ? 13.601 -11.503 -8.227 1.00 95.31 147 LEU A CA 1
ATOM 1187 C C . LEU A 1 147 ? 13.245 -11.024 -6.812 1.00 95.31 147 LEU A C 1
ATOM 1189 O O . LEU A 1 147 ? 12.073 -10.995 -6.438 1.00 95.31 147 LEU A O 1
ATOM 1193 N N . GLU A 1 148 ? 14.229 -10.626 -6.005 1.00 96.44 148 GLU A N 1
ATOM 1194 C CA . GLU A 1 148 ? 13.963 -10.139 -4.646 1.00 96.44 148 GLU A CA 1
ATOM 1195 C C . GLU A 1 148 ? 13.239 -8.786 -4.652 1.00 96.44 148 GLU A C 1
ATOM 1197 O O . GLU A 1 148 ? 12.369 -8.534 -3.811 1.00 96.44 148 GLU A O 1
ATOM 1202 N N . PHE A 1 149 ? 13.541 -7.916 -5.618 1.00 96.25 149 PHE A N 1
ATOM 1203 C CA . PHE A 1 149 ? 12.861 -6.632 -5.745 1.00 96.25 149 PHE A CA 1
ATOM 1204 C C . PHE A 1 149 ? 11.421 -6.770 -6.264 1.00 96.25 149 PHE A C 1
ATOM 1206 O O . PHE A 1 149 ? 10.523 -6.110 -5.738 1.00 96.25 149 PHE A O 1
ATOM 1213 N N . GLU A 1 150 ? 11.169 -7.668 -7.217 1.00 95.31 150 GLU A N 1
ATOM 1214 C CA . GLU A 1 150 ? 9.831 -8.021 -7.709 1.00 95.31 150 GLU A CA 1
ATOM 1215 C C . GLU A 1 150 ? 8.926 -8.474 -6.558 1.00 95.31 150 GLU A C 1
ATOM 1217 O O . GLU A 1 150 ? 7.821 -7.958 -6.406 1.00 95.31 150 GLU A O 1
ATOM 1222 N N . ARG A 1 151 ? 9.422 -9.328 -5.650 1.00 95.12 151 ARG A N 1
ATOM 1223 C CA . ARG A 1 151 ? 8.657 -9.767 -4.464 1.00 95.12 151 ARG A CA 1
ATOM 1224 C C . ARG A 1 151 ? 8.244 -8.609 -3.557 1.00 95.12 151 ARG A C 1
ATOM 1226 O O . ARG A 1 151 ? 7.190 -8.658 -2.919 1.00 95.12 151 ARG A O 1
ATOM 1233 N N . ILE A 1 152 ? 9.064 -7.562 -3.472 1.00 93.12 152 ILE A N 1
ATOM 1234 C CA . ILE A 1 152 ? 8.732 -6.352 -2.713 1.00 93.12 152 ILE A CA 1
ATOM 1235 C C . ILE A 1 152 ? 7.631 -5.566 -3.423 1.00 93.12 152 ILE A C 1
ATOM 1237 O O . ILE A 1 152 ? 6.687 -5.122 -2.764 1.00 93.12 152 ILE A O 1
ATOM 1241 N N . LEU A 1 153 ? 7.730 -5.405 -4.744 1.00 93.81 153 LEU A N 1
ATOM 1242 C CA . LEU A 1 153 ? 6.719 -4.724 -5.555 1.00 93.81 153 LEU A CA 1
ATOM 1243 C C . LEU A 1 153 ? 5.375 -5.470 -5.529 1.00 93.81 153 LEU A C 1
ATOM 1245 O O . LEU A 1 153 ? 4.340 -4.833 -5.329 1.00 93.81 153 LEU A O 1
ATOM 1249 N N . ASP A 1 154 ? 5.385 -6.802 -5.577 1.00 92.56 154 ASP A N 1
ATOM 1250 C CA . ASP A 1 154 ? 4.201 -7.643 -5.361 1.00 92.56 154 ASP A CA 1
ATOM 1251 C C . ASP A 1 154 ? 3.595 -7.421 -3.969 1.00 92.56 154 ASP A C 1
ATOM 1253 O O . ASP A 1 154 ? 2.376 -7.324 -3.808 1.00 92.56 154 ASP A O 1
ATOM 1257 N N . GLY A 1 155 ? 4.436 -7.260 -2.944 1.00 88.44 155 GLY A N 1
ATOM 1258 C CA . GLY A 1 155 ? 3.995 -6.874 -1.605 1.00 88.44 155 GLY A CA 1
ATOM 1259 C C . GLY A 1 155 ? 3.288 -5.513 -1.585 1.00 88.44 155 GLY A C 1
ATOM 1260 O O . GLY A 1 155 ? 2.244 -5.370 -0.943 1.00 88.44 155 GLY A O 1
ATOM 1261 N N . PHE A 1 156 ? 3.805 -4.515 -2.309 1.00 86.62 156 PHE A N 1
ATOM 1262 C CA . PHE A 1 156 ? 3.138 -3.216 -2.464 1.00 86.62 156 PHE A CA 1
ATOM 1263 C C . PHE A 1 156 ? 1.802 -3.339 -3.197 1.00 86.62 156 PHE A C 1
ATOM 1265 O O . PHE A 1 156 ? 0.822 -2.718 -2.775 1.00 86.62 156 PHE A O 1
ATOM 1272 N N . LEU A 1 157 ? 1.747 -4.161 -4.245 1.00 86.56 157 LEU A N 1
ATOM 1273 C CA . LEU A 1 157 ? 0.525 -4.448 -4.986 1.00 86.56 157 LEU A CA 1
ATOM 1274 C C . LEU A 1 157 ? -0.542 -5.047 -4.062 1.00 86.56 157 LEU A C 1
ATOM 1276 O O . LEU A 1 157 ? -1.651 -4.521 -3.971 1.00 86.56 157 LEU A O 1
ATOM 1280 N N . HIS A 1 158 ? -0.175 -6.074 -3.297 1.00 85.25 158 HIS A N 1
ATOM 1281 C CA . HIS A 1 158 ? -1.068 -6.727 -2.347 1.00 85.25 158 HIS A CA 1
ATOM 1282 C C . HIS A 1 158 ? -1.561 -5.763 -1.257 1.00 85.25 158 HIS A C 1
ATOM 1284 O O . HIS A 1 158 ? -2.740 -5.757 -0.901 1.00 85.25 158 HIS A O 1
ATOM 1290 N N . LEU A 1 159 ? -0.690 -4.880 -0.756 1.00 81.81 159 LEU A N 1
ATOM 1291 C CA . LEU A 1 159 ? -1.083 -3.832 0.190 1.00 81.81 159 LEU A CA 1
ATOM 1292 C C . LEU A 1 159 ? -2.072 -2.825 -0.420 1.00 81.81 159 LEU A C 1
ATOM 1294 O O . LEU A 1 159 ? -2.958 -2.340 0.289 1.00 81.81 159 LEU A O 1
ATOM 1298 N N . ALA A 1 160 ? -1.950 -2.503 -1.710 1.00 82.56 160 ALA A N 1
ATOM 1299 C CA . ALA A 1 160 ? -2.896 -1.632 -2.405 1.00 82.56 160 ALA A CA 1
ATOM 1300 C C . ALA A 1 160 ? -4.278 -2.295 -2.563 1.00 82.56 160 ALA A C 1
ATOM 1302 O O . ALA A 1 160 ? -5.310 -1.637 -2.378 1.00 82.56 160 ALA A O 1
ATOM 1303 N N . GLU A 1 161 ? -4.313 -3.602 -2.830 1.00 82.31 161 GLU A N 1
ATOM 1304 C CA . GLU A 1 161 ? -5.551 -4.392 -2.863 1.00 82.31 161 GLU A CA 1
ATOM 1305 C C . GLU A 1 161 ? -6.217 -4.443 -1.489 1.00 82.31 161 GLU A C 1
ATOM 1307 O O . GLU A 1 161 ? -7.386 -4.074 -1.355 1.00 82.31 161 GLU A O 1
ATOM 1312 N N . LEU A 1 162 ? -5.445 -4.785 -0.454 1.00 80.44 162 LEU A N 1
ATOM 1313 C CA . LEU A 1 162 ? -5.881 -4.749 0.942 1.00 80.44 162 LEU A CA 1
ATOM 1314 C C . LEU A 1 162 ? -6.421 -3.374 1.328 1.00 80.44 162 LEU A C 1
ATOM 1316 O O . LEU A 1 162 ? -7.437 -3.283 2.003 1.00 80.44 162 LEU A O 1
ATOM 1320 N N . SER A 1 163 ? -5.778 -2.289 0.891 1.00 82.06 163 SER A N 1
ATOM 1321 C CA . SER A 1 163 ? -6.260 -0.932 1.154 1.00 82.06 163 SER A CA 1
ATOM 1322 C C . SER A 1 163 ? -7.631 -0.685 0.522 1.00 82.06 163 SER A C 1
ATOM 1324 O O . SER A 1 163 ? -8.487 -0.075 1.161 1.00 82.06 163 SER A O 1
ATOM 1326 N N . THR A 1 164 ? -7.861 -1.151 -0.707 1.00 80.56 164 THR A N 1
ATOM 1327 C CA . THR A 1 164 ? -9.166 -1.019 -1.380 1.00 80.56 164 THR A CA 1
ATOM 1328 C C . THR A 1 164 ? -10.247 -1.774 -0.611 1.00 80.56 164 THR A C 1
ATOM 1330 O O . THR A 1 164 ? -11.296 -1.209 -0.302 1.00 80.56 164 THR A O 1
ATOM 1333 N N . GLU A 1 165 ? -9.951 -3.012 -0.223 1.00 84.81 165 GLU A N 1
ATOM 1334 C CA . GLU A 1 165 ? -10.861 -3.843 0.561 1.00 84.81 165 GLU A CA 1
ATOM 1335 C C . GLU A 1 165 ? -11.137 -3.245 1.946 1.00 84.81 165 GLU A C 1
ATOM 1337 O O . GLU A 1 165 ? -12.282 -3.153 2.380 1.00 84.81 165 GLU A O 1
ATOM 1342 N N . VAL A 1 166 ? -10.106 -2.723 2.611 1.00 86.44 166 VAL A N 1
ATOM 1343 C CA . VAL A 1 166 ? -10.227 -2.011 3.886 1.00 86.44 166 VAL A CA 1
ATOM 1344 C C . VAL A 1 166 ? -11.153 -0.802 3.775 1.00 86.44 166 VAL A C 1
ATOM 1346 O O . VAL A 1 166 ? -11.920 -0.562 4.704 1.00 86.44 166 VAL A O 1
ATOM 1349 N N . HIS A 1 167 ? -11.103 -0.030 2.684 1.00 85.38 167 HIS A N 1
ATOM 1350 C CA . HIS A 1 167 ? -12.021 1.099 2.501 1.00 85.38 167 HIS A CA 1
ATOM 1351 C C . HIS A 1 167 ? -13.464 0.617 2.317 1.00 85.38 167 HIS A C 1
ATOM 1353 O O . HIS A 1 167 ? -14.347 1.149 2.986 1.00 85.38 167 HIS A O 1
ATOM 1359 N N . ARG A 1 168 ? -13.689 -0.424 1.504 1.00 87.88 168 ARG A N 1
ATOM 1360 C CA . ARG A 1 168 ? -15.014 -1.038 1.318 1.00 87.88 168 ARG A CA 1
ATOM 1361 C C . ARG A 1 168 ? -15.587 -1.550 2.641 1.00 87.88 168 ARG A C 1
ATOM 1363 O O . ARG A 1 168 ? -16.679 -1.161 3.040 1.00 87.88 168 ARG A O 1
ATOM 1370 N N . LEU A 1 169 ? -14.818 -2.362 3.366 1.00 88.69 169 LEU A N 1
ATOM 1371 C CA . LEU A 1 169 ? -15.205 -2.873 4.681 1.00 88.69 169 LEU A CA 1
ATOM 1372 C C . LEU A 1 169 ? -15.460 -1.737 5.665 1.00 88.69 169 LEU A C 1
ATOM 1374 O O . LEU A 1 169 ? -16.431 -1.771 6.414 1.00 88.69 169 LEU A O 1
ATOM 1378 N N . ALA A 1 170 ? -14.612 -0.705 5.655 1.00 89.31 170 ALA A N 1
ATOM 1379 C CA . ALA A 1 170 ? -14.800 0.444 6.518 1.00 89.31 170 ALA A CA 1
ATOM 1380 C C . ALA A 1 170 ? -16.120 1.151 6.238 1.00 89.31 170 ALA A C 1
ATOM 1382 O O . ALA A 1 170 ? -16.680 1.642 7.205 1.00 89.31 170 ALA A O 1
ATOM 1383 N N . GLU A 1 171 ? -16.617 1.218 4.998 1.00 89.00 171 GLU A N 1
ATOM 1384 C CA . GLU A 1 171 ? -17.913 1.823 4.647 1.00 89.00 171 GLU A CA 1
ATOM 1385 C C . GLU A 1 171 ? -19.111 1.043 5.207 1.00 89.00 171 GLU A C 1
ATOM 1387 O O . GLU A 1 171 ? -20.091 1.658 5.635 1.00 89.00 171 GLU A O 1
ATOM 1392 N N . GLU A 1 172 ? -18.994 -0.281 5.290 1.00 89.25 172 GLU A N 1
ATOM 1393 C CA . GLU A 1 172 ? -20.029 -1.194 5.799 1.00 89.25 172 GLU A CA 1
ATOM 1394 C C . GLU A 1 172 ? -20.144 -1.188 7.331 1.00 89.25 172 GLU A C 1
ATOM 1396 O O . GLU A 1 172 ? -21.153 -1.626 7.888 1.00 89.25 172 GLU A O 1
ATOM 1401 N N . VAL A 1 173 ? -19.136 -0.657 8.032 1.00 91.56 173 VAL A N 1
ATOM 1402 C CA . VAL A 1 173 ? -19.143 -0.581 9.497 1.00 91.56 173 VAL A CA 1
ATOM 1403 C C . VAL A 1 173 ? -20.259 0.331 9.997 1.00 91.56 173 VAL A C 1
ATOM 1405 O O . VAL A 1 173 ? -20.344 1.508 9.626 1.00 91.56 173 VAL A O 1
ATOM 1408 N N . GLN A 1 174 ? -21.071 -0.222 10.899 1.00 85.81 174 GLN A N 1
ATOM 1409 C CA . GLN A 1 174 ? -22.145 0.479 11.587 1.00 85.81 174 GLN A CA 1
ATOM 1410 C C . GLN A 1 174 ? -21.610 1.343 12.731 1.00 85.81 174 GLN A C 1
ATOM 1412 O O . GLN A 1 174 ? -20.681 0.970 13.455 1.00 85.81 174 GLN A O 1
ATOM 1417 N N . PHE A 1 175 ? -22.239 2.504 12.893 1.00 92.50 175 PHE A N 1
ATOM 1418 C CA . PHE A 1 175 ? -21.978 3.434 13.981 1.00 92.50 175 PHE A CA 1
ATOM 1419 C C . PHE A 1 175 ? -23.139 3.371 14.969 1.00 92.50 175 PHE A C 1
ATOM 1421 O O . PHE A 1 175 ? -24.302 3.430 14.571 1.00 92.50 175 PHE A O 1
ATOM 1428 N N . LEU A 1 176 ? -22.817 3.290 16.255 1.00 90.38 176 LEU A N 1
ATOM 1429 C CA . LEU A 1 176 ? -23.750 3.588 17.328 1.00 90.38 176 LEU A CA 1
ATOM 1430 C C . LEU A 1 176 ? -23.650 5.092 17.623 1.00 90.38 176 LEU A C 1
ATOM 1432 O O . LEU A 1 176 ? -22.597 5.602 18.021 1.00 90.38 176 LEU A O 1
ATOM 1436 N N . GLY A 1 177 ? -24.730 5.820 17.335 1.00 84.75 177 GLY A N 1
ATOM 1437 C CA . GLY A 1 177 ? -24.718 7.283 17.329 1.00 84.75 177 GLY A CA 1
ATOM 1438 C C . GLY A 1 177 ? -23.780 7.845 16.252 1.00 84.75 177 GLY A C 1
ATOM 1439 O O . GLY A 1 177 ? -23.793 7.403 15.105 1.00 84.75 177 GLY A O 1
ATOM 1440 N N . HIS A 1 178 ? -22.955 8.832 16.615 1.00 85.56 178 HIS A N 1
ATOM 1441 C CA . HIS A 1 178 ? -22.036 9.507 15.681 1.00 85.56 178 HIS A CA 1
ATOM 1442 C C . HIS A 1 178 ? -20.547 9.277 15.974 1.00 85.56 178 HIS A C 1
ATOM 1444 O O . HIS A 1 178 ? -19.702 9.796 15.250 1.00 85.56 178 HIS A O 1
ATOM 1450 N N . GLN A 1 179 ? -20.200 8.574 17.057 1.00 93.38 179 GLN A N 1
ATOM 1451 C CA . GLN A 1 179 ? -18.821 8.559 17.571 1.00 93.38 179 GLN A CA 1
ATOM 1452 C C . GLN A 1 179 ? -18.271 7.157 17.847 1.00 93.38 179 GLN A C 1
ATOM 1454 O O . GLN A 1 179 ? -17.049 7.016 17.923 1.00 93.38 179 GLN A O 1
ATOM 1459 N N . VAL A 1 180 ? -19.125 6.137 17.975 1.00 96.31 180 VAL A N 1
ATOM 1460 C CA . VAL A 1 180 ? -18.717 4.770 18.321 1.00 96.31 180 VAL A CA 1
ATOM 1461 C C . VAL A 1 180 ? -18.973 3.847 17.136 1.00 96.31 180 VAL A C 1
ATOM 1463 O O . VAL A 1 180 ? -20.098 3.738 16.669 1.00 96.31 180 VAL A O 1
ATOM 1466 N N . ALA A 1 181 ? -17.936 3.172 16.655 1.00 96.62 181 ALA A N 1
ATOM 1467 C CA . ALA A 1 181 ? -18.047 2.135 15.633 1.00 96.62 181 ALA A CA 1
ATOM 1468 C C . ALA A 1 181 ? -17.860 0.745 16.252 1.00 96.62 181 ALA A C 1
ATOM 1470 O O . ALA A 1 181 ? -17.138 0.608 17.241 1.00 96.62 181 ALA A O 1
ATOM 1471 N N . ILE A 1 182 ? -18.475 -0.282 15.662 1.00 94.69 182 ILE A N 1
ATOM 1472 C CA . ILE A 1 182 ? -18.360 -1.674 16.124 1.00 94.69 182 ILE A CA 1
ATOM 1473 C C . ILE A 1 182 ? -17.806 -2.539 14.993 1.00 94.69 182 ILE A C 1
ATOM 1475 O O . ILE A 1 182 ? -18.333 -2.518 13.883 1.00 94.69 182 ILE A O 1
ATOM 1479 N N . ILE A 1 183 ? -16.771 -3.328 15.283 1.00 92.94 183 ILE A N 1
ATOM 1480 C CA . ILE A 1 183 ? -16.255 -4.360 14.377 1.00 92.94 183 ILE A CA 1
ATOM 1481 C C . ILE A 1 183 ? -16.183 -5.715 15.073 1.00 92.94 183 ILE A C 1
ATOM 1483 O O . ILE A 1 183 ? -15.752 -5.822 16.222 1.00 92.94 183 ILE A O 1
ATOM 1487 N N . SER A 1 184 ? -16.588 -6.755 14.355 1.00 83.88 184 SER A N 1
ATOM 1488 C CA . SER A 1 184 ? -16.583 -8.136 14.847 1.00 83.88 184 SER A CA 1
ATOM 1489 C C . SER A 1 184 ? -15.353 -8.933 14.411 1.00 83.88 184 SER A C 1
ATOM 1491 O O . SER A 1 184 ? -15.227 -10.091 14.797 1.00 83.88 184 SER A O 1
ATOM 1493 N N . ASP A 1 185 ? -14.473 -8.314 13.620 1.00 77.50 185 ASP A N 1
ATOM 1494 C CA . ASP A 1 185 ? -13.258 -8.919 13.087 1.00 77.50 185 ASP A CA 1
ATOM 1495 C C . ASP A 1 185 ? -12.173 -7.843 12.863 1.00 77.50 185 ASP A C 1
ATOM 1497 O O . ASP A 1 185 ? -12.453 -6.743 12.374 1.00 77.50 185 ASP A O 1
ATOM 1501 N N . GLN A 1 186 ? -10.931 -8.147 13.251 1.00 74.88 186 GLN A N 1
ATOM 1502 C CA . GLN A 1 186 ? -9.754 -7.292 13.062 1.00 74.88 186 GLN A CA 1
ATOM 1503 C C . GLN A 1 186 ? -8.762 -7.832 12.017 1.00 74.88 186 GLN A C 1
ATOM 1505 O O . GLN A 1 186 ? -7.634 -7.337 11.932 1.00 74.88 186 GLN A O 1
ATOM 1510 N N . ASP A 1 187 ? -9.135 -8.832 11.216 1.00 79.38 187 ASP A N 1
ATOM 1511 C CA . ASP A 1 187 ? -8.237 -9.503 10.265 1.00 79.38 187 ASP A CA 1
ATOM 1512 C C . ASP A 1 187 ? -7.700 -8.595 9.162 1.00 79.38 187 ASP A C 1
ATOM 1514 O O . ASP A 1 187 ? -6.691 -8.916 8.546 1.00 79.38 187 ASP A O 1
ATOM 1518 N N . ASN A 1 188 ? -8.279 -7.406 8.995 1.00 80.94 188 ASN A N 1
ATOM 1519 C CA . ASN A 1 188 ? -7.876 -6.429 7.994 1.00 80.94 188 ASN A CA 1
ATOM 1520 C C . ASN A 1 188 ? -6.939 -5.355 8.586 1.00 80.94 188 ASN A C 1
ATOM 1522 O O . ASN A 1 188 ? -7.396 -4.440 9.294 1.00 80.94 188 ASN A O 1
ATOM 1526 N N . PRO A 1 189 ? -5.618 -5.403 8.299 1.00 78.56 189 PRO A N 1
ATOM 1527 C CA . PRO A 1 189 ? -4.675 -4.409 8.790 1.00 78.56 189 PRO A CA 1
ATOM 1528 C C . PRO A 1 189 ? -5.063 -3.008 8.313 1.00 78.56 189 PRO A C 1
ATOM 1530 O O . PRO A 1 189 ? -5.206 -2.741 7.126 1.00 78.56 189 PRO A O 1
ATOM 1533 N N . GLY A 1 190 ? -5.213 -2.078 9.254 1.00 83.19 190 GLY A N 1
ATOM 1534 C CA . GLY A 1 190 ? -5.553 -0.688 8.938 1.00 83.19 190 GLY A CA 1
ATOM 1535 C C . GLY A 1 190 ? -7.050 -0.374 8.872 1.00 83.19 190 GLY A C 1
ATOM 1536 O O . GLY A 1 190 ? -7.376 0.812 8.808 1.00 83.19 190 GLY A O 1
ATOM 1537 N N . LEU A 1 191 ? -7.945 -1.361 9.015 1.00 89.44 191 LEU A N 1
ATOM 1538 C CA . LEU A 1 191 ? -9.397 -1.134 9.080 1.00 89.44 191 LEU A CA 1
ATOM 1539 C C . LEU A 1 191 ? -9.784 -0.103 10.151 1.00 89.44 191 LEU A C 1
ATOM 1541 O O . LEU A 1 191 ? -10.494 0.858 9.864 1.00 89.44 191 LEU A O 1
ATOM 1545 N N . HIS A 1 192 ? -9.211 -0.203 11.353 1.00 90.44 192 HIS A N 1
ATOM 1546 C CA . HIS A 1 192 ? -9.431 0.784 12.417 1.00 90.44 192 HIS A CA 1
ATOM 1547 C C . HIS A 1 192 ? -9.065 2.220 11.996 1.00 90.44 192 HIS A C 1
ATOM 1549 O O . HIS A 1 192 ? -9.761 3.166 12.353 1.00 90.44 192 HIS A O 1
ATOM 1555 N N . ARG A 1 193 ? -8.001 2.405 11.197 1.00 89.12 193 ARG A N 1
ATO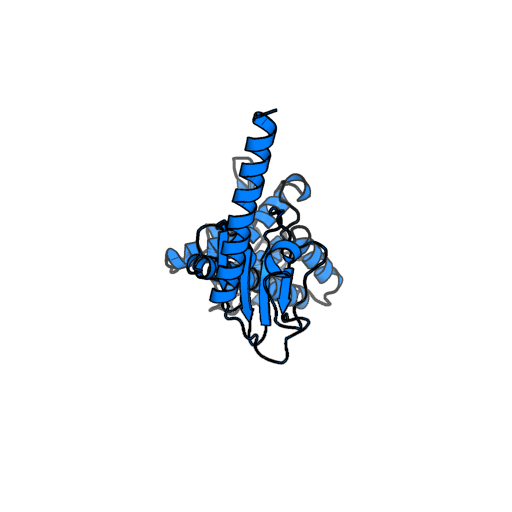M 1556 C CA . ARG A 1 193 ? -7.605 3.735 10.701 1.00 89.12 193 ARG A CA 1
ATOM 1557 C C . ARG A 1 193 ? -8.617 4.271 9.697 1.00 89.12 193 ARG A C 1
ATOM 1559 O O . ARG A 1 193 ? -8.913 5.461 9.734 1.00 89.12 193 ARG A O 1
ATOM 1566 N N . ALA A 1 194 ? -9.120 3.417 8.807 1.00 89.62 194 ALA A N 1
ATOM 1567 C CA . ALA A 1 194 ? -10.142 3.796 7.839 1.00 89.62 194 ALA A CA 1
ATOM 1568 C C . ALA A 1 194 ? -11.453 4.191 8.543 1.00 89.62 194 ALA A C 1
ATOM 1570 O O . ALA A 1 194 ? -12.007 5.247 8.251 1.00 89.62 194 ALA A O 1
ATOM 1571 N N . ILE A 1 195 ? -11.876 3.431 9.556 1.00 92.94 195 ILE A N 1
ATOM 1572 C CA . ILE A 1 195 ? -13.064 3.746 10.366 1.00 92.94 195 ILE A CA 1
ATOM 1573 C C . ILE A 1 195 ? -12.903 5.078 11.116 1.00 92.94 195 ILE A C 1
ATOM 1575 O O . ILE A 1 195 ? -13.806 5.912 11.096 1.00 92.94 195 ILE A O 1
ATOM 1579 N N . PHE A 1 196 ? -11.739 5.344 11.717 1.00 94.00 196 PHE A N 1
ATOM 1580 C CA . PHE A 1 196 ? -11.477 6.642 12.350 1.00 94.00 196 PHE A CA 1
ATOM 1581 C C . PHE A 1 196 ? -11.492 7.808 11.349 1.00 94.00 196 PHE A C 1
ATOM 1583 O O . PHE A 1 196 ? -11.989 8.885 11.671 1.00 94.00 196 PHE A O 1
ATOM 1590 N N . ARG A 1 197 ? -11.029 7.610 10.106 1.00 90.69 197 ARG A N 1
ATOM 1591 C CA . ARG A 1 197 ? -11.153 8.627 9.041 1.00 90.69 197 ARG A CA 1
ATOM 1592 C C . ARG A 1 197 ? -12.605 8.901 8.644 1.00 90.69 197 ARG A C 1
ATOM 1594 O O . ARG A 1 197 ? -12.894 10.026 8.251 1.00 90.69 197 ARG A O 1
ATOM 1601 N N . ARG A 1 198 ? -13.509 7.923 8.791 1.00 92.06 198 ARG A N 1
ATOM 1602 C CA . ARG A 1 198 ? -14.964 8.118 8.635 1.00 92.06 198 ARG A CA 1
ATOM 1603 C C . ARG A 1 198 ? -15.594 8.921 9.782 1.00 92.06 198 ARG A C 1
ATOM 1605 O O . ARG A 1 198 ? -16.775 9.235 9.712 1.00 92.06 198 ARG A O 1
ATOM 1612 N N . GLY A 1 199 ? -14.828 9.269 10.819 1.00 93.75 199 GLY A N 1
ATOM 1613 C CA . GLY A 1 199 ? -15.272 10.133 11.915 1.00 93.75 199 GLY A CA 1
ATOM 1614 C C . GLY A 1 199 ? -15.553 9.411 13.230 1.00 93.75 199 GLY A C 1
ATOM 1615 O O . GLY A 1 199 ? -15.934 10.067 14.199 1.00 93.75 199 GLY A O 1
ATOM 1616 N N . ALA A 1 200 ? -15.336 8.092 13.306 1.00 95.94 200 ALA A N 1
ATOM 1617 C CA . ALA A 1 200 ? -15.398 7.398 14.587 1.00 95.94 200 ALA A CA 1
ATOM 1618 C C . ALA A 1 200 ? -14.352 7.988 15.544 1.00 95.94 200 ALA A C 1
ATOM 1620 O O . ALA A 1 200 ? -13.211 8.246 15.160 1.00 95.94 200 ALA A O 1
ATOM 1621 N N . LYS A 1 201 ? -14.734 8.173 16.805 1.00 97.00 201 LYS A N 1
ATOM 1622 C CA . LYS A 1 201 ? -13.819 8.571 17.884 1.00 97.00 201 LYS A CA 1
ATOM 1623 C C . LYS A 1 201 ? -13.412 7.382 18.741 1.00 97.00 201 LYS A C 1
ATOM 1625 O O . LYS A 1 201 ? -12.327 7.369 19.320 1.00 97.00 201 LYS A O 1
ATOM 1630 N N . PHE A 1 202 ? -14.276 6.373 18.774 1.00 97.81 202 PHE A N 1
ATOM 1631 C CA . PHE A 1 202 ? -14.065 5.120 19.467 1.00 97.81 202 PHE A CA 1
ATOM 1632 C C . PHE A 1 202 ? -14.438 3.952 18.564 1.00 97.81 202 PHE A C 1
ATOM 1634 O O . PHE A 1 202 ? -15.350 4.043 17.743 1.00 97.81 202 PHE A O 1
ATOM 1641 N N . LEU A 1 203 ? -13.721 2.851 18.729 1.00 97.06 203 LEU A N 1
ATOM 1642 C CA . LEU A 1 203 ? -13.923 1.624 17.980 1.00 97.06 203 LEU A CA 1
ATOM 1643 C C . LEU A 1 203 ? -13.994 0.459 18.955 1.00 97.06 203 LEU A C 1
ATOM 1645 O O . LEU A 1 203 ? -12.979 0.088 19.546 1.00 97.06 203 LEU A O 1
ATOM 1649 N N . VAL A 1 204 ? -15.179 -0.118 19.096 1.00 97.12 204 VAL A N 1
ATOM 1650 C CA . VAL A 1 204 ? -15.377 -1.389 19.781 1.00 97.12 204 VAL A CA 1
ATOM 1651 C C . VAL A 1 204 ? -14.977 -2.516 18.840 1.00 97.12 204 VAL A C 1
ATOM 1653 O O . VAL A 1 204 ? -15.402 -2.542 17.687 1.00 97.12 204 VAL A O 1
ATOM 1656 N N . PHE A 1 205 ? -14.163 -3.449 19.320 1.00 95.50 205 PHE A N 1
ATOM 1657 C CA . PHE A 1 205 ? -13.718 -4.598 18.547 1.00 95.50 205 PHE A CA 1
ATOM 1658 C C . PHE A 1 205 ? -13.980 -5.912 19.267 1.00 95.50 205 PHE A C 1
ATOM 1660 O O . PHE A 1 205 ? -13.794 -6.004 20.479 1.00 95.50 205 PHE A O 1
ATOM 1667 N N . LYS A 1 206 ? -14.327 -6.940 18.496 1.00 94.75 206 LYS A N 1
ATOM 1668 C CA . LYS A 1 206 ? -14.334 -8.349 18.895 1.00 94.75 206 LYS A CA 1
ATOM 1669 C C . LYS A 1 206 ? -13.436 -9.123 17.939 1.00 94.75 206 LYS A C 1
ATOM 1671 O O . LYS A 1 206 ? -13.449 -8.860 16.746 1.00 94.75 206 LYS A O 1
ATOM 1676 N N . ASP A 1 207 ? -12.618 -10.012 18.484 1.00 93.25 207 ASP A N 1
ATOM 1677 C CA . ASP A 1 207 ? -11.702 -10.863 17.720 1.00 93.25 207 ASP A CA 1
ATOM 1678 C C . ASP A 1 207 ? -11.489 -12.172 18.493 1.00 93.25 207 ASP A C 1
ATOM 1680 O O . ASP A 1 207 ? -10.745 -12.218 19.481 1.00 93.25 207 ASP A O 1
ATOM 1684 N N . GLY A 1 208 ? -12.235 -13.214 18.118 1.00 93.56 208 GLY A N 1
ATOM 1685 C CA . GLY A 1 208 ? -12.358 -14.435 18.913 1.00 93.56 208 GLY A CA 1
ATOM 1686 C C . GLY A 1 208 ? -12.827 -14.122 20.338 1.00 93.56 208 GLY A C 1
ATOM 1687 O O . GLY A 1 208 ? -13.848 -13.471 20.546 1.00 93.56 208 GLY A O 1
ATOM 1688 N N . ASN A 1 209 ? -12.057 -14.532 21.344 1.00 95.50 209 ASN A N 1
ATOM 1689 C CA . ASN A 1 209 ? -12.347 -14.235 22.752 1.00 95.50 209 ASN A CA 1
ATOM 1690 C C . ASN A 1 209 ? -12.025 -12.788 23.167 1.00 95.50 209 ASN A C 1
ATOM 1692 O O . ASN A 1 209 ? -12.427 -12.366 24.252 1.00 95.50 209 ASN A O 1
ATOM 1696 N N . ASN A 1 210 ? -11.296 -12.040 22.336 1.00 96.44 210 ASN A N 1
ATOM 1697 C CA . ASN A 1 210 ? -10.864 -10.685 22.653 1.00 96.44 210 ASN A CA 1
ATOM 1698 C C . ASN A 1 210 ? -12.009 -9.697 22.447 1.00 96.44 210 ASN A C 1
ATOM 1700 O O . ASN A 1 210 ? -12.705 -9.753 21.434 1.00 96.44 210 ASN A O 1
ATOM 1704 N N . LEU A 1 211 ? -12.161 -8.763 23.380 1.00 97.50 211 LEU A N 1
ATOM 1705 C CA . LEU A 1 211 ? -13.121 -7.668 23.294 1.00 97.50 211 LEU A CA 1
ATOM 1706 C C . LEU A 1 211 ? -12.472 -6.396 23.825 1.00 97.50 211 LEU A C 1
ATOM 1708 O O . LEU A 1 211 ? -11.792 -6.431 24.849 1.00 97.50 211 LEU A O 1
ATOM 1712 N N . GLY A 1 212 ? -12.691 -5.263 23.174 1.00 97.12 212 GLY A N 1
ATOM 1713 C CA . GLY A 1 212 ? -12.191 -4.003 23.702 1.00 97.12 212 GLY A CA 1
ATOM 1714 C C . GLY A 1 212 ? -12.630 -2.781 22.925 1.00 97.12 212 GLY A C 1
ATOM 1715 O O . GLY A 1 212 ? -13.404 -2.862 21.978 1.00 97.12 212 GLY A O 1
ATOM 1716 N N . VAL A 1 213 ? -12.106 -1.638 23.348 1.00 97.75 213 VAL A N 1
ATOM 1717 C CA . VAL A 1 213 ? -12.341 -0.321 22.775 1.00 97.75 213 VAL A CA 1
ATOM 1718 C C . VAL A 1 213 ? -11.002 0.335 22.479 1.00 97.75 213 VAL A C 1
ATOM 1720 O O . VAL A 1 213 ? -10.131 0.432 23.347 1.00 97.75 213 VAL A O 1
ATOM 1723 N N . LEU A 1 214 ? -10.851 0.809 21.249 1.00 97.19 214 LEU A N 1
ATOM 1724 C CA . LEU A 1 214 ? -9.775 1.689 20.818 1.00 97.19 214 LEU A CA 1
ATOM 1725 C C . LEU A 1 214 ? -10.284 3.122 20.736 1.00 97.19 214 LEU A C 1
ATOM 1727 O O . LEU A 1 214 ? -11.409 3.369 20.304 1.00 97.19 214 LEU A O 1
ATOM 1731 N N . ARG A 1 215 ? -9.425 4.069 21.094 1.00 97.19 215 ARG A N 1
ATOM 1732 C CA . ARG A 1 215 ? -9.678 5.501 20.946 1.00 97.19 215 ARG A CA 1
ATOM 1733 C C . ARG A 1 215 ? -8.893 6.065 19.767 1.00 97.19 215 ARG A C 1
ATOM 1735 O O . ARG A 1 215 ? -7.725 5.720 19.576 1.00 97.19 215 ARG A O 1
ATOM 1742 N N . GLU A 1 216 ? -9.502 6.980 19.024 1.00 96.75 216 GLU A N 1
ATOM 1743 C CA . GLU A 1 216 ? -8.804 7.782 18.020 1.00 96.75 216 GLU A CA 1
ATOM 1744 C C . GLU A 1 216 ? -7.708 8.651 18.680 1.00 96.75 216 GLU A C 1
ATOM 1746 O O . GLU A 1 216 ? -7.782 9.022 19.854 1.00 96.75 216 GLU A O 1
ATOM 1751 N N . ALA A 1 217 ? -6.628 8.938 17.952 1.00 92.25 217 ALA A N 1
ATOM 1752 C CA . ALA A 1 217 ? -5.436 9.565 18.520 1.00 92.25 217 ALA A CA 1
ATOM 1753 C C . ALA A 1 217 ? -5.644 11.025 18.969 1.00 92.25 217 ALA A C 1
ATOM 1755 O O . ALA A 1 217 ? -4.967 11.471 19.896 1.00 92.25 217 ALA A O 1
ATOM 1756 N N . ARG A 1 218 ? -6.533 11.775 18.307 1.00 92.00 218 ARG A N 1
ATOM 1757 C CA . ARG A 1 218 ? -6.872 13.175 18.616 1.00 92.00 218 ARG A CA 1
ATOM 1758 C C . ARG A 1 218 ? -7.966 13.292 19.674 1.00 92.00 218 ARG A C 1
ATOM 1760 O O . ARG A 1 218 ? -8.092 14.358 20.275 1.00 92.00 218 ARG A O 1
ATOM 1767 N N . GLU A 1 219 ? -8.734 12.233 19.912 1.00 94.31 219 GLU A N 1
ATOM 1768 C CA . GLU A 1 219 ? -9.694 12.182 21.014 1.00 94.31 219 GLU A CA 1
ATOM 1769 C C . GLU A 1 219 ? -8.950 12.162 22.361 1.00 94.31 219 GLU A C 1
ATOM 1771 O O . GLU A 1 219 ? -7.941 11.474 22.541 1.00 94.31 219 GLU A O 1
ATOM 1776 N N . ARG A 1 220 ? -9.421 12.980 23.305 1.00 93.56 220 ARG A N 1
ATOM 1777 C CA . ARG A 1 220 ? -8.768 13.231 24.596 1.00 93.56 220 ARG A CA 1
ATOM 1778 C C . ARG A 1 220 ? -9.387 12.439 25.735 1.00 93.56 220 ARG A C 1
ATOM 1780 O O . ARG A 1 220 ? -8.681 12.159 26.700 1.00 93.56 220 ARG A O 1
ATOM 1787 N N . LYS A 1 221 ? -10.657 12.047 25.615 1.00 94.69 221 LYS A N 1
ATOM 1788 C CA . LYS A 1 221 ? -11.370 11.287 26.649 1.00 94.69 221 LYS A CA 1
ATOM 1789 C C . LYS A 1 221 ? -10.617 10.005 27.019 1.00 94.69 221 LYS A C 1
ATOM 1791 O O . LYS A 1 221 ? -10.115 9.292 26.144 1.00 94.69 221 LYS A O 1
ATOM 1796 N N . HIS A 1 222 ? -10.489 9.722 28.310 1.00 96.94 222 HIS A N 1
ATOM 1797 C CA . HIS A 1 222 ? -9.689 8.608 28.808 1.00 96.94 222 HIS A CA 1
ATOM 1798 C C . HIS A 1 222 ? -10.552 7.347 28.954 1.00 96.94 222 HIS A C 1
ATOM 1800 O O . HIS A 1 222 ? -11.454 7.301 29.785 1.00 96.94 222 HIS A O 1
ATOM 1806 N N . LEU A 1 223 ? -10.271 6.286 28.185 1.00 97.56 223 LEU A N 1
ATOM 1807 C CA . LEU A 1 223 ? -11.108 5.074 28.204 1.00 97.56 223 LEU A CA 1
ATOM 1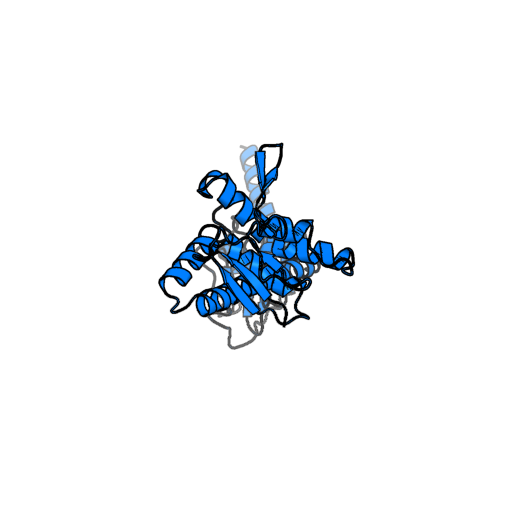808 C C . LEU A 1 223 ? -11.202 4.404 29.582 1.00 97.56 223 LEU A C 1
ATOM 1810 O O . LEU A 1 223 ? -12.231 3.824 29.902 1.00 97.56 223 LEU A O 1
ATOM 1814 N N . GLY A 1 224 ? -10.155 4.498 30.406 1.00 96.69 224 GLY A N 1
ATOM 1815 C CA . GLY A 1 224 ? -10.193 3.995 31.781 1.00 96.69 224 GLY A CA 1
ATOM 1816 C C . GLY A 1 224 ? -11.200 4.737 32.662 1.00 96.69 224 GLY A C 1
ATOM 1817 O O . GLY A 1 224 ? -11.895 4.095 33.437 1.00 96.69 224 GLY A O 1
ATOM 1818 N N . GLU A 1 225 ? -11.329 6.057 32.508 1.00 96.38 225 GLU A N 1
ATOM 1819 C CA . GLU A 1 225 ? -12.286 6.873 33.277 1.00 96.38 225 GLU A CA 1
ATOM 1820 C C . GLU A 1 225 ? -13.721 6.596 32.814 1.00 96.38 225 GLU A C 1
ATOM 1822 O O . GLU A 1 225 ? -14.623 6.428 33.630 1.00 96.38 225 GLU A O 1
ATOM 1827 N N . LEU A 1 226 ? -13.911 6.445 31.499 1.00 96.50 226 LEU A N 1
ATOM 1828 C CA . LEU A 1 226 ? -15.215 6.138 30.914 1.00 96.50 226 LEU A CA 1
ATOM 1829 C C . LEU A 1 226 ? -15.716 4.736 31.288 1.00 96.50 226 LEU A C 1
ATOM 1831 O O . LEU A 1 226 ? -16.891 4.563 31.602 1.00 96.50 226 LEU A O 1
ATOM 1835 N N . LEU A 1 227 ? -14.848 3.723 31.229 1.00 97.69 227 LEU A N 1
ATOM 1836 C CA . LEU A 1 227 ? -15.285 2.325 31.234 1.00 97.69 227 LEU A CA 1
ATOM 1837 C C . LEU A 1 227 ? -15.021 1.584 32.546 1.00 97.69 227 LEU A C 1
ATOM 1839 O O . LEU A 1 227 ? -15.832 0.737 32.909 1.00 97.69 227 LEU A O 1
ATOM 1843 N N . SER A 1 228 ? -13.938 1.871 33.277 1.00 96.88 228 SER A N 1
ATOM 1844 C CA . SER A 1 228 ? -13.618 1.085 34.484 1.00 96.88 228 SER A CA 1
ATOM 1845 C C . SER A 1 228 ? -14.693 1.125 35.581 1.00 96.88 228 SER A C 1
ATOM 1847 O O . SER A 1 228 ? -14.922 0.074 36.172 1.00 96.88 228 SER A O 1
ATOM 1849 N N . PRO A 1 229 ? -15.434 2.232 35.817 1.00 96.88 229 PRO A N 1
ATOM 1850 C CA . PRO A 1 229 ? -16.509 2.238 36.815 1.00 96.88 229 PRO A CA 1
ATOM 1851 C C . PRO A 1 229 ? -17.751 1.436 36.390 1.00 96.88 229 PRO A C 1
ATOM 1853 O O . PRO A 1 229 ? -18.622 1.179 37.214 1.00 96.88 229 PRO A O 1
ATOM 1856 N N . ARG A 1 230 ? -17.860 1.083 35.101 1.00 96.88 230 ARG A N 1
ATOM 1857 C CA . ARG A 1 230 ? -19.057 0.490 34.472 1.00 96.88 230 ARG A CA 1
ATOM 1858 C C . ARG A 1 230 ? -18.842 -0.961 34.022 1.00 96.88 230 ARG A C 1
ATOM 1860 O O . ARG A 1 230 ? -19.794 -1.650 33.659 1.00 96.88 230 ARG A O 1
ATOM 1867 N N . ILE A 1 231 ? -17.596 -1.431 34.032 1.00 96.25 231 ILE A N 1
ATOM 1868 C CA . ILE A 1 231 ? -17.220 -2.806 33.702 1.00 96.25 231 ILE A CA 1
ATOM 1869 C C . ILE A 1 231 ? -16.891 -3.541 34.999 1.00 96.25 231 ILE A C 1
ATOM 1871 O O . ILE A 1 231 ? -15.863 -3.290 35.616 1.00 96.25 231 ILE A O 1
ATOM 1875 N N . GLU A 1 232 ? -17.742 -4.490 35.383 1.00 94.38 232 GLU A N 1
ATOM 1876 C CA . GLU A 1 232 ? -17.547 -5.284 36.610 1.00 94.38 232 GLU A CA 1
ATOM 1877 C C . GLU A 1 232 ? -16.872 -6.639 36.337 1.00 94.38 232 GLU A C 1
ATOM 1879 O O . GLU A 1 232 ? -16.651 -7.430 37.249 1.00 94.38 232 GLU A O 1
ATOM 1884 N N . GLU A 1 233 ? -16.578 -6.950 35.073 1.00 96.12 233 GLU A N 1
ATOM 1885 C CA . GLU A 1 233 ? -15.881 -8.181 34.710 1.00 96.12 233 GLU A CA 1
ATOM 1886 C C . GLU A 1 233 ? -14.373 -8.054 34.965 1.00 96.12 233 GLU A C 1
ATOM 1888 O O . GLU A 1 233 ? -13.739 -7.076 34.569 1.00 96.12 233 GLU A O 1
ATOM 1893 N N . GLU A 1 234 ? -13.772 -9.078 35.570 1.00 94.25 234 GLU A N 1
ATOM 1894 C CA . GLU A 1 234 ? -12.324 -9.142 35.762 1.00 94.25 234 GLU A CA 1
ATOM 1895 C C . GLU A 1 234 ? -11.551 -9.399 34.453 1.00 94.25 234 GLU A C 1
ATOM 1897 O O . GLU A 1 234 ? -12.070 -9.906 33.453 1.00 94.25 234 GLU A O 1
ATOM 1902 N N . GLY A 1 235 ? -10.253 -9.082 34.467 1.00 94.31 235 GLY A N 1
ATOM 1903 C CA . GLY A 1 235 ? -9.344 -9.339 33.342 1.00 94.31 235 GLY A CA 1
ATOM 1904 C C . GLY A 1 235 ? -9.335 -8.253 32.264 1.00 94.31 235 GLY A C 1
ATOM 1905 O O . GLY A 1 235 ? -8.657 -8.409 31.246 1.00 94.31 235 GLY A O 1
ATOM 1906 N N . TRP A 1 236 ? -10.045 -7.146 32.482 1.00 97.75 236 TRP A N 1
ATOM 1907 C CA . TRP A 1 236 ? -9.942 -5.952 31.652 1.00 97.75 236 TRP A CA 1
ATOM 1908 C C . TRP A 1 236 ? -8.644 -5.193 31.931 1.00 97.75 236 TRP A C 1
ATOM 1910 O O . TRP A 1 236 ? -8.296 -4.888 33.070 1.00 97.75 236 TRP A O 1
ATOM 1920 N N . PHE A 1 237 ? -7.929 -4.861 30.862 1.00 97.81 237 PHE A N 1
ATOM 1921 C CA . PHE A 1 237 ? -6.768 -3.988 30.881 1.00 97.81 237 PHE A CA 1
ATOM 1922 C C . PHE A 1 237 ? -7.164 -2.593 30.403 1.00 97.81 237 PHE A C 1
ATOM 1924 O O . PHE A 1 237 ? -7.664 -2.430 29.289 1.00 97.81 237 PHE A O 1
ATOM 1931 N N . PHE A 1 238 ? -6.869 -1.579 31.213 1.00 97.94 238 PHE A N 1
ATOM 1932 C CA . PHE A 1 238 ? -7.034 -0.172 30.857 1.00 97.94 238 PHE A CA 1
ATOM 1933 C C . PHE A 1 238 ? -5.656 0.452 30.667 1.00 97.94 238 PHE A C 1
ATOM 1935 O O . PHE A 1 238 ? -4.870 0.563 31.608 1.00 97.94 238 PHE A O 1
ATOM 1942 N N . HIS A 1 239 ? -5.337 0.848 29.436 1.00 97.44 239 HIS A N 1
ATOM 1943 C CA . HIS A 1 239 ? -4.033 1.421 29.136 1.00 97.44 239 HIS A CA 1
ATOM 1944 C C . HIS A 1 239 ? -3.855 2.759 29.887 1.00 97.44 239 HIS A C 1
ATOM 1946 O O . HIS A 1 239 ? -4.731 3.614 29.767 1.00 97.44 239 HIS A O 1
ATOM 1952 N N . PRO A 1 240 ? -2.710 3.029 30.556 1.00 96.44 240 PRO A N 1
ATOM 1953 C CA . PRO A 1 240 ? -2.512 4.240 31.376 1.00 96.44 240 PRO A CA 1
ATOM 1954 C C . PRO A 1 240 ? -2.658 5.586 30.647 1.00 96.44 240 PRO A C 1
ATOM 1956 O O . PRO A 1 240 ? -2.833 6.625 31.263 1.00 96.44 240 PRO A O 1
ATOM 1959 N N . ARG A 1 241 ? -2.525 5.580 29.317 1.00 95.62 241 ARG A N 1
ATOM 1960 C CA . ARG A 1 241 ? -2.757 6.751 28.441 1.00 95.62 241 ARG A CA 1
ATOM 1961 C C . ARG A 1 241 ? -4.199 6.869 27.918 1.00 95.62 241 ARG A C 1
ATOM 1963 O O . ARG A 1 241 ? -4.465 7.720 27.073 1.00 95.62 241 ARG A O 1
ATOM 1970 N N . GLY A 1 242 ? -5.089 5.959 28.305 1.00 96.62 242 GLY A N 1
ATOM 1971 C CA . GLY A 1 242 ? -6.516 5.997 27.982 1.00 96.62 242 GLY A CA 1
ATOM 1972 C C . GLY A 1 242 ? -6.900 5.677 26.542 1.00 96.62 242 GLY A C 1
ATOM 1973 O O . GLY A 1 242 ? -8.040 5.930 26.172 1.00 96.62 242 GLY A O 1
ATOM 1974 N N . HIS A 1 243 ? -5.986 5.156 25.716 1.00 97.06 243 HIS A N 1
ATOM 1975 C CA . HIS A 1 243 ? -6.259 4.898 24.295 1.00 97.06 243 HIS A CA 1
ATOM 1976 C C . HIS A 1 243 ? -6.753 3.476 23.985 1.00 97.06 243 HIS A C 1
ATOM 1978 O O . HIS A 1 243 ? -7.175 3.211 22.861 1.00 97.06 243 HIS A O 1
ATOM 1984 N N . LEU A 1 244 ? -6.679 2.566 24.959 1.00 97.56 244 LEU A N 1
ATOM 1985 C CA . LEU A 1 244 ? -7.136 1.184 24.844 1.00 97.56 244 LEU A CA 1
ATOM 1986 C C . LEU A 1 244 ? -7.752 0.741 26.174 1.00 97.56 244 LEU A C 1
ATOM 1988 O O . LEU A 1 244 ? -7.138 0.922 27.225 1.00 97.56 244 LEU A O 1
ATOM 1992 N N . ALA A 1 245 ? -8.925 0.126 26.103 1.00 98.25 245 ALA A N 1
ATOM 1993 C CA . ALA A 1 245 ? -9.514 -0.666 27.176 1.00 98.25 245 ALA A CA 1
ATOM 1994 C C . ALA A 1 245 ? -9.896 -2.021 26.588 1.00 98.25 245 ALA A C 1
ATOM 1996 O O . ALA A 1 245 ? -10.676 -2.057 25.643 1.00 98.25 245 ALA A O 1
ATOM 1997 N N . ALA A 1 246 ? -9.326 -3.124 27.062 1.00 97.81 246 ALA A N 1
ATOM 1998 C CA . ALA A 1 246 ? -9.557 -4.416 26.428 1.00 97.81 246 ALA A CA 1
ATOM 1999 C C . ALA A 1 246 ? -9.433 -5.591 27.386 1.00 97.81 246 ALA A C 1
ATOM 2001 O O . ALA A 1 246 ? -8.553 -5.632 28.243 1.00 97.81 246 ALA A O 1
ATOM 2002 N N . ARG A 1 247 ? -10.261 -6.598 27.147 1.00 97.44 247 ARG A N 1
ATOM 2003 C CA . ARG A 1 247 ? -10.135 -7.942 27.684 1.00 97.44 247 ARG A CA 1
ATOM 2004 C C . ARG A 1 247 ? -9.565 -8.841 26.593 1.00 97.44 247 ARG A C 1
ATOM 2006 O O . ARG A 1 247 ? -10.290 -9.445 25.806 1.00 97.44 247 ARG A O 1
ATOM 2013 N N . GLY A 1 248 ? -8.238 -8.895 26.556 1.00 95.50 248 GLY A N 1
ATOM 2014 C CA . GLY A 1 248 ? -7.476 -9.626 25.551 1.00 95.50 248 GLY A CA 1
ATOM 2015 C C . GLY A 1 248 ? -7.173 -8.822 24.283 1.00 95.50 248 GLY A C 1
ATOM 2016 O O . GLY A 1 248 ? -7.888 -7.899 23.902 1.00 95.50 248 GLY A O 1
ATOM 2017 N N . THR A 1 249 ? -6.070 -9.173 23.628 1.00 92.94 249 THR A N 1
ATOM 2018 C CA . THR A 1 249 ? -5.650 -8.659 22.313 1.00 92.94 249 THR A CA 1
ATOM 2019 C C . THR A 1 249 ? -4.948 -9.775 21.541 1.00 92.94 249 THR A C 1
ATOM 2021 O O . THR A 1 249 ? -4.531 -10.758 22.142 1.00 92.94 249 THR A O 1
ATOM 2024 N N . ARG A 1 250 ? -4.671 -9.609 20.243 1.00 90.50 250 ARG A N 1
ATOM 2025 C CA . ARG A 1 250 ? -3.856 -10.587 19.488 1.00 90.50 250 ARG A CA 1
ATOM 2026 C C . ARG A 1 250 ? -2.496 -10.902 20.121 1.00 90.50 250 ARG A C 1
ATOM 2028 O O . ARG A 1 250 ? -2.002 -12.012 19.989 1.00 90.50 250 ARG A O 1
ATOM 2035 N N . ARG A 1 251 ? -1.888 -9.934 20.818 1.00 90.12 251 ARG A N 1
ATOM 2036 C CA . ARG A 1 251 ? -0.586 -10.107 21.495 1.00 90.12 251 ARG A CA 1
ATOM 2037 C C . ARG A 1 251 ? -0.700 -10.721 22.891 1.00 90.12 251 ARG A C 1
ATOM 2039 O O . ARG A 1 251 ? 0.293 -11.202 23.420 1.00 90.12 251 ARG A O 1
ATOM 2046 N N . ALA A 1 252 ? -1.883 -10.669 23.488 1.00 93.38 252 ALA A N 1
ATOM 2047 C CA . ALA A 1 252 ? -2.174 -11.199 24.813 1.00 93.38 252 ALA A CA 1
ATOM 2048 C C . ALA A 1 252 ? -3.641 -11.659 24.836 1.00 93.38 252 ALA A C 1
ATOM 2050 O O . ALA A 1 252 ? -4.494 -10.926 25.343 1.00 93.38 252 ALA A O 1
ATOM 2051 N N . PRO A 1 253 ? -3.967 -12.795 24.192 1.00 94.94 253 PRO A N 1
ATOM 2052 C CA . PRO A 1 253 ? -5.351 -13.170 23.934 1.00 94.94 253 PRO A CA 1
ATOM 2053 C C . PRO A 1 253 ? -6.078 -13.590 25.210 1.00 94.94 253 PRO A C 1
ATOM 2055 O O . PRO A 1 253 ? -5.507 -14.248 26.085 1.00 94.94 253 PRO A O 1
ATOM 2058 N N . ALA A 1 254 ? -7.358 -13.236 25.306 1.00 96.44 254 ALA A N 1
ATOM 2059 C CA . ALA A 1 254 ? -8.219 -13.725 26.372 1.00 96.44 254 ALA A CA 1
ATOM 2060 C C . ALA A 1 254 ? -8.485 -15.229 26.194 1.00 96.44 254 ALA A C 1
ATOM 2062 O O . ALA A 1 254 ? -8.731 -15.718 25.090 1.00 96.44 254 ALA A O 1
ATOM 2063 N N . ARG A 1 255 ? -8.451 -15.982 27.298 1.00 95.69 255 ARG A N 1
ATOM 2064 C CA . ARG A 1 255 ? -8.674 -17.440 27.277 1.00 95.69 255 ARG A CA 1
ATOM 2065 C C . ARG A 1 255 ? -10.143 -17.830 27.156 1.00 95.69 255 ARG A C 1
ATOM 2067 O O . ARG A 1 255 ? -10.440 -18.912 26.666 1.00 95.69 255 ARG A O 1
ATOM 2074 N N . THR A 1 256 ? -11.040 -16.971 27.617 1.00 96.38 256 THR A N 1
ATOM 2075 C CA . THR A 1 256 ? -12.489 -17.188 27.618 1.00 96.38 256 THR A CA 1
ATOM 2076 C C . THR A 1 256 ? -13.182 -15.984 27.009 1.00 96.38 256 THR A C 1
ATOM 2078 O O . THR A 1 256 ? -12.590 -14.907 26.948 1.00 96.38 256 THR A O 1
ATOM 2081 N N . GLU A 1 257 ? -14.426 -16.136 26.573 1.00 95.94 257 GLU A N 1
ATOM 2082 C CA . GLU A 1 257 ? -15.226 -15.000 26.116 1.00 95.94 257 GLU A CA 1
ATOM 2083 C C . GLU A 1 257 ? -15.536 -14.022 27.255 1.00 95.94 257 GLU A C 1
ATOM 2085 O O . GLU A 1 257 ? -15.511 -14.389 28.431 1.00 95.94 257 GLU A O 1
ATOM 2090 N N . SER A 1 258 ? -15.774 -12.761 26.891 1.00 96.88 258 SER A N 1
ATOM 2091 C CA . SER A 1 258 ? -16.310 -11.761 27.813 1.00 96.88 258 SER A CA 1
ATOM 2092 C C . SER A 1 258 ? -17.799 -12.009 28.040 1.00 96.88 258 SER A C 1
ATOM 2094 O O . SER A 1 258 ? -18.501 -12.432 27.121 1.00 96.88 258 SER A O 1
ATOM 2096 N N . ARG A 1 259 ? -18.295 -11.678 29.235 1.00 97.00 259 ARG A N 1
ATOM 2097 C CA . ARG A 1 259 ? -19.739 -11.621 29.510 1.00 97.00 259 ARG A CA 1
ATOM 2098 C C . ARG A 1 259 ? -20.463 -10.516 28.731 1.00 97.00 259 ARG A C 1
ATOM 2100 O O . ARG A 1 259 ? -21.684 -10.558 28.623 1.00 97.00 259 ARG A O 1
ATOM 2107 N N . TYR A 1 260 ? -19.727 -9.520 28.234 1.00 97.38 260 TYR A N 1
ATOM 2108 C CA . TYR A 1 260 ? -20.270 -8.422 27.444 1.00 97.38 260 TYR A CA 1
ATOM 2109 C C . TYR A 1 260 ? -20.219 -8.748 25.951 1.00 97.38 260 TYR A C 1
ATOM 2111 O O . TYR A 1 260 ? -19.222 -9.259 25.439 1.00 97.38 260 TYR A O 1
ATOM 2119 N N . THR A 1 261 ? -21.277 -8.390 25.228 1.00 96.50 261 THR A N 1
ATOM 2120 C CA . THR A 1 261 ? -21.254 -8.347 23.763 1.00 96.50 261 THR A CA 1
ATOM 2121 C C . THR A 1 261 ? -20.646 -7.026 23.267 1.00 96.50 261 THR A C 1
ATOM 2123 O O . THR A 1 261 ? -20.603 -6.041 24.010 1.00 96.50 261 THR A O 1
ATOM 2126 N N . PRO A 1 262 ? -20.203 -6.948 21.997 1.00 95.94 262 PRO A N 1
ATOM 2127 C CA . PRO A 1 262 ? -19.705 -5.696 21.419 1.00 95.94 262 PRO A CA 1
ATOM 2128 C C . PRO A 1 262 ? -20.731 -4.563 21.454 1.00 95.94 262 PRO A C 1
ATOM 2130 O O . PRO A 1 262 ? -20.370 -3.421 21.719 1.00 95.94 262 PRO A O 1
ATOM 2133 N N . LEU A 1 263 ? -22.011 -4.884 21.242 1.00 95.94 263 LEU A N 1
ATOM 2134 C CA . LEU A 1 263 ? -23.091 -3.903 21.303 1.00 95.94 263 LEU A CA 1
ATOM 2135 C C . LEU A 1 263 ? -23.290 -3.377 22.728 1.00 95.94 263 LEU A C 1
ATOM 2137 O O . LEU A 1 263 ? -23.292 -2.169 22.920 1.00 95.94 263 LEU A O 1
ATOM 2141 N N . GLN A 1 264 ? -23.341 -4.262 23.728 1.00 96.56 264 GLN A N 1
ATOM 2142 C CA . GLN A 1 264 ? -23.456 -3.854 25.135 1.00 96.56 264 GLN A CA 1
ATOM 2143 C C . GLN A 1 264 ? -22.290 -2.960 25.566 1.00 96.56 264 GLN A C 1
ATOM 2145 O O . GLN A 1 264 ? -22.479 -1.970 26.265 1.00 96.56 264 GLN A O 1
ATOM 2150 N N . LEU A 1 265 ? -21.068 -3.281 25.131 1.00 96.88 265 LEU A N 1
ATOM 2151 C CA . LEU A 1 265 ? -19.905 -2.448 25.423 1.00 96.88 265 LEU A CA 1
ATOM 2152 C C . LEU A 1 265 ? -19.984 -1.078 24.733 1.00 96.88 265 LEU A C 1
ATOM 2154 O O . LEU A 1 265 ? -19.594 -0.072 25.324 1.00 96.88 265 LEU A O 1
ATOM 2158 N N . ALA A 1 266 ? -20.490 -1.032 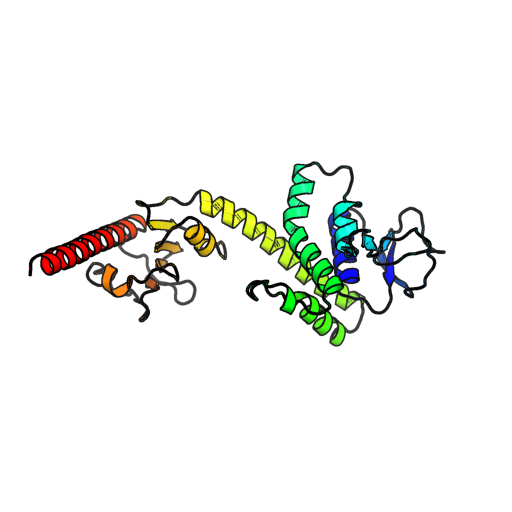23.498 1.00 96.56 266 ALA A N 1
ATOM 2159 C CA . ALA A 1 266 ? -20.726 0.216 22.783 1.00 96.56 266 ALA A CA 1
ATOM 2160 C C . ALA A 1 266 ? -21.792 1.079 23.478 1.00 96.56 266 ALA A C 1
ATOM 2162 O O . ALA A 1 266 ? -21.602 2.286 23.591 1.00 96.56 266 ALA A O 1
ATOM 2163 N N . GLU A 1 267 ? -22.866 0.473 23.987 1.00 96.12 267 GLU A N 1
ATOM 2164 C CA . GLU A 1 267 ? -23.924 1.150 24.746 1.00 96.12 267 GLU A CA 1
ATOM 2165 C C . GLU A 1 267 ? -23.403 1.709 26.077 1.00 96.12 267 GLU A C 1
ATOM 2167 O O . GLU A 1 267 ? -23.641 2.876 26.382 1.00 96.12 267 GLU A O 1
ATOM 2172 N N . ILE A 1 268 ? -22.617 0.926 26.829 1.00 96.31 268 ILE A N 1
ATOM 2173 C CA . ILE A 1 268 ? -21.954 1.389 28.062 1.00 96.31 268 ILE A CA 1
ATOM 2174 C C . ILE A 1 268 ? -21.063 2.601 27.772 1.00 96.31 268 ILE A C 1
ATOM 2176 O O . ILE A 1 268 ? -21.084 3.589 28.507 1.00 96.31 268 ILE A O 1
ATOM 2180 N N . LEU A 1 269 ? -20.276 2.531 26.694 1.00 96.81 269 LEU A N 1
ATOM 2181 C CA . LEU A 1 269 ? -19.419 3.633 26.277 1.00 96.81 269 LEU A CA 1
ATOM 2182 C C . LEU A 1 269 ? -20.241 4.865 25.889 1.00 96.81 269 LEU A C 1
ATOM 2184 O O . LEU A 1 269 ? -19.900 5.968 26.304 1.00 96.81 269 LEU A O 1
ATOM 2188 N N . GLN A 1 270 ? -21.305 4.690 25.106 1.00 94.94 270 GLN A N 1
ATOM 2189 C CA . GLN A 1 270 ? -22.169 5.779 24.661 1.00 94.94 270 GLN A CA 1
ATOM 2190 C C . GLN A 1 270 ? -22.827 6.492 25.852 1.00 94.94 270 GLN A C 1
ATOM 2192 O O . GLN A 1 270 ? -22.741 7.715 25.927 1.00 94.94 270 GLN A O 1
ATOM 2197 N N . GLY A 1 271 ? -23.365 5.747 26.824 1.00 93.88 271 GLY A N 1
ATOM 2198 C CA . GLY A 1 271 ? -23.925 6.327 28.050 1.00 93.88 271 GLY A CA 1
ATOM 2199 C C . GLY A 1 271 ? -22.885 7.113 28.856 1.00 93.88 271 GLY A C 1
ATOM 2200 O O . GLY A 1 271 ? -23.122 8.258 29.229 1.00 93.88 271 GLY A O 1
ATOM 2201 N N . ALA A 1 272 ? -21.673 6.567 29.022 1.00 93.81 272 ALA A N 1
ATOM 2202 C CA . ALA A 1 272 ? -20.580 7.285 29.687 1.00 93.81 272 ALA A CA 1
ATOM 2203 C C . ALA A 1 272 ? -20.189 8.582 28.953 1.00 93.81 272 ALA A C 1
ATOM 2205 O O . ALA A 1 272 ? -19.800 9.569 29.576 1.00 93.81 272 ALA A O 1
ATOM 2206 N N . LEU A 1 273 ? -20.261 8.593 27.619 1.00 92.19 273 LEU A N 1
ATOM 2207 C CA . LEU A 1 273 ? -19.958 9.779 26.820 1.00 92.19 273 LEU A CA 1
ATOM 2208 C C . LEU A 1 273 ? -21.016 10.875 26.962 1.00 92.19 273 LEU A C 1
ATOM 2210 O O . LEU A 1 273 ? -20.641 12.041 26.845 1.00 92.19 273 LEU A O 1
ATOM 2214 N N . GLU A 1 274 ? -22.280 10.510 27.170 1.00 88.94 274 GLU A N 1
ATOM 2215 C CA . GLU A 1 274 ? -23.409 11.430 27.350 1.00 88.94 274 GLU A CA 1
ATOM 2216 C C . GLU A 1 274 ? -23.375 12.088 28.734 1.00 88.94 274 GLU A C 1
ATOM 2218 O O . GLU A 1 274 ? -23.409 13.315 28.818 1.00 88.94 274 GLU A O 1
ATOM 2223 N N . GLU A 1 275 ? -23.157 11.308 29.796 1.00 85.81 275 GLU A N 1
ATOM 2224 C CA . GLU A 1 275 ? -23.015 11.816 31.172 1.00 85.81 275 GLU A CA 1
ATOM 2225 C C . GLU A 1 275 ? -21.876 12.849 31.290 1.00 85.81 275 GLU A C 1
ATOM 2227 O O . GLU A 1 275 ? -22.037 13.915 31.882 1.00 85.81 275 GLU A O 1
ATOM 2232 N N . HIS A 1 276 ? -20.742 12.598 30.626 1.00 74.38 276 HIS A N 1
ATOM 2233 C CA . HIS A 1 276 ? -19.616 13.538 30.603 1.00 74.38 276 HIS A CA 1
ATOM 2234 C C . HIS A 1 276 ? -19.900 14.855 29.861 1.00 74.38 276 HIS A C 1
ATOM 2236 O O . HIS A 1 276 ? -19.201 15.844 30.089 1.00 74.38 276 HIS A O 1
ATOM 2242 N N . VAL A 1 277 ? -20.855 14.878 28.926 1.00 73.12 277 VAL A N 1
ATOM 2243 C CA . VAL A 1 277 ? -21.256 16.122 28.248 1.00 73.12 277 VAL A CA 1
ATOM 2244 C C . VAL A 1 277 ? -22.132 16.960 29.176 1.00 73.12 277 VAL A C 1
ATOM 2246 O O . VAL A 1 277 ? -21.947 18.174 29.246 1.00 73.12 277 VAL A O 1
ATOM 2249 N N . GLU A 1 278 ? -23.026 16.322 29.933 1.00 64.38 278 GLU A N 1
ATOM 2250 C CA . GLU A 1 278 ? -23.892 17.011 30.893 1.00 64.38 278 GLU A CA 1
ATOM 2251 C C . GLU A 1 278 ? -23.104 17.645 32.046 1.00 64.38 278 GLU A C 1
ATOM 2253 O O . GLU A 1 278 ? -23.383 18.787 32.420 1.00 64.38 278 GLU A O 1
ATOM 2258 N N . GLU A 1 279 ? -22.076 16.964 32.563 1.00 63.44 279 GLU A N 1
ATOM 2259 C CA . GLU A 1 279 ? -21.195 17.520 33.601 1.00 63.44 279 GLU A CA 1
ATOM 2260 C C . GLU A 1 279 ? -20.445 18.771 33.115 1.00 63.44 279 GLU A C 1
ATOM 2262 O O . GLU A 1 279 ? -20.428 19.794 33.803 1.00 63.44 279 GLU A O 1
ATOM 2267 N N . ALA A 1 280 ? -19.889 18.735 31.899 1.00 63.16 280 ALA A N 1
ATOM 2268 C CA . ALA A 1 280 ? -19.161 19.868 31.329 1.00 63.16 280 ALA A CA 1
ATOM 2269 C C . ALA A 1 280 ? -20.075 21.084 31.074 1.00 63.16 280 ALA A C 1
ATOM 2271 O O . ALA A 1 280 ? -19.702 22.223 31.368 1.00 63.16 280 ALA A O 1
ATOM 2272 N N . ASP A 1 281 ? -21.291 20.859 30.570 1.00 59.62 281 ASP A N 1
ATOM 2273 C CA . ASP A 1 281 ? -22.271 21.929 30.352 1.00 59.62 281 ASP A CA 1
ATOM 2274 C C . ASP A 1 281 ? -22.788 22.517 31.675 1.00 59.62 281 ASP A C 1
ATOM 2276 O O . ASP A 1 281 ? -23.064 23.722 31.761 1.00 59.62 281 ASP A O 1
ATOM 2280 N N . TYR A 1 282 ? -22.906 21.698 32.724 1.00 61.06 282 TYR A N 1
ATOM 2281 C CA . TYR A 1 282 ? -23.278 22.157 34.061 1.00 61.06 282 TYR A CA 1
ATOM 2282 C C . TYR A 1 282 ? -22.188 23.037 34.692 1.00 61.06 282 TYR A C 1
ATOM 2284 O O . TYR A 1 282 ? -22.502 24.104 35.230 1.00 61.06 282 TYR A O 1
ATOM 2292 N N . GLU A 1 283 ? -20.913 22.654 34.583 1.00 58.88 283 GLU A N 1
ATOM 2293 C CA . GLU A 1 283 ? -19.783 23.455 35.075 1.00 58.88 283 GLU A CA 1
ATOM 2294 C C . GLU A 1 283 ? -19.677 24.812 34.368 1.00 58.88 283 GLU A C 1
ATOM 2296 O O . GLU A 1 283 ? -19.515 25.843 35.020 1.00 58.88 283 GLU A O 1
ATOM 2301 N N . VAL A 1 284 ? -19.865 24.862 33.046 1.00 62.59 284 VAL A N 1
ATOM 2302 C CA . VAL A 1 284 ? -19.849 26.134 32.301 1.00 62.59 284 VAL A CA 1
ATOM 2303 C C . VAL A 1 284 ? -21.019 27.036 32.713 1.00 62.59 284 VAL A C 1
ATOM 2305 O O . VAL A 1 284 ? -20.852 28.246 32.883 1.00 62.59 284 VAL A O 1
ATOM 2308 N N . ARG A 1 285 ? -22.215 26.471 32.921 1.00 59.16 285 ARG A N 1
ATOM 2309 C CA . ARG A 1 285 ? -23.397 27.240 33.350 1.00 59.16 285 ARG A CA 1
ATOM 2310 C C . ARG A 1 285 ? -23.307 27.723 34.795 1.00 59.16 285 ARG A C 1
ATOM 2312 O O . ARG A 1 285 ? -23.858 28.784 35.092 1.00 59.16 285 ARG A O 1
ATOM 2319 N N . SER A 1 286 ? -22.656 26.974 35.685 1.00 59.81 286 SER A N 1
ATOM 2320 C CA . SER A 1 286 ? -22.447 27.398 37.073 1.00 59.81 286 SER A CA 1
ATOM 2321 C C . SER A 1 286 ? -21.387 28.500 37.171 1.00 59.81 286 SER A C 1
ATOM 2323 O O . SER A 1 286 ? -21.581 29.447 37.929 1.00 59.81 286 SER A O 1
ATOM 2325 N N . PHE A 1 287 ? -20.359 28.467 36.316 1.00 59.88 287 PHE A N 1
ATOM 2326 C CA . PHE A 1 287 ? -19.314 29.494 36.257 1.00 59.88 287 PHE A CA 1
ATOM 2327 C C . PHE A 1 287 ? -19.796 30.843 35.690 1.00 59.88 287 PHE A C 1
ATOM 2329 O O . PHE A 1 287 ? -19.299 31.887 36.087 1.00 59.88 287 PHE A O 1
ATOM 2336 N N . ILE A 1 288 ? -20.792 30.851 34.794 1.00 63.53 288 ILE A N 1
ATOM 2337 C CA . ILE A 1 288 ? -21.391 32.091 34.246 1.00 63.53 288 ILE A CA 1
ATOM 2338 C C . ILE A 1 288 ? -22.357 32.766 35.247 1.00 63.53 288 ILE A C 1
ATOM 2340 O O . ILE A 1 288 ? -22.757 33.913 35.055 1.00 63.53 288 ILE A O 1
ATOM 2344 N N . ARG A 1 289 ? -22.762 32.071 36.319 1.00 52.06 289 ARG A N 1
ATOM 2345 C CA . ARG A 1 289 ? -23.723 32.574 37.319 1.00 52.06 289 ARG A CA 1
ATOM 2346 C C . ARG A 1 289 ? -23.071 33.110 38.600 1.00 52.06 289 ARG A C 1
ATOM 2348 O O . ARG A 1 289 ? -23.790 33.322 39.579 1.00 52.06 289 ARG A O 1
ATOM 2355 N N . HIS A 1 290 ? -21.755 33.303 38.627 1.00 47.00 290 HIS A N 1
ATOM 2356 C CA . HIS A 1 290 ? -21.013 33.974 39.705 1.00 47.00 290 HIS A CA 1
ATOM 2357 C C . HIS A 1 290 ? -20.245 35.167 39.134 1.00 47.00 290 HIS A C 1
ATOM 2359 O O . HIS A 1 290 ? -20.048 36.135 39.899 1.00 47.00 290 HIS A O 1
#